Protein AF-A0A662TRP3-F1 (afdb_monomer_lite)

Foldseek 3Di:
DDDDDDDDDPPDPPDDPDDDDDDPPPDDDDDDDDPPCPVQPPADDLLVLLVLLVVQVVVPPVRSLVVLLQLLLVVQLVPVVVQAADQDLVVLQVSLQVVCVSSVQAGWDFDPQDPFFGKIWGAPGSNLVSNCVVPNADPDARVSSVQSNVQNSSCVRNVFHKGKDFPDTVSNVDRTTMMTIGGKDKAFAPAADAQDPVVLVVDDPLLNLLSVLCVVPQKAQLVSSCVRSVDDSVSSVVSLVVCRNVRQWIWIDTRPGIMIGGGDDDD

Sequence (267 aa):
MLVRYSTHVWRAFNRAYDARAPCSTCIRASSKSAVERVALPPHIDPYTLALITHRALRAGKAVARRILYEAGFEFAQRRIRSVEPVSELDQAAERVREWFSELGLGGLETQFLEAGGGRLSVKLSPIASRYSELFGRSEHPVCFFTAGILAGAFSHVTGIHFSCEEAFCLAQGSVECVFALTLFEEILPEKTRALTVVDVTLLPEELRYTAGAMLMLGEADPESIAVITGRSPDEEKKCLEQLFEEGYLKKVRIGERILYRLALGGD

Structure (mmCIF, N/CA/C/O backbone):
data_AF-A0A662TRP3-F1
#
_entry.id   AF-A0A662TRP3-F1
#
loop_
_atom_site.group_PDB
_atom_site.id
_atom_site.type_symbol
_atom_site.label_atom_id
_atom_site.label_alt_id
_atom_site.label_comp_id
_atom_site.label_asym_id
_atom_site.label_entity_id
_atom_site.label_seq_id
_atom_site.pdbx_PDB_ins_code
_atom_site.Cartn_x
_atom_site.Cartn_y
_atom_site.Cartn_z
_atom_site.occupancy
_atom_site.B_iso_or_equiv
_atom_site.auth_seq_id
_atom_site.auth_comp_id
_atom_site.auth_asym_id
_atom_site.auth_atom_id
_atom_site.pdbx_PDB_model_num
ATOM 1 N N . MET A 1 1 ? 64.830 8.828 -1.822 1.00 32.25 1 MET A N 1
ATOM 2 C CA . MET A 1 1 ? 65.172 9.512 -3.086 1.00 32.25 1 MET A CA 1
ATOM 3 C C . MET A 1 1 ? 63.871 9.661 -3.867 1.00 32.25 1 MET A C 1
ATOM 5 O O . MET A 1 1 ? 63.112 8.702 -3.895 1.00 32.25 1 MET A O 1
ATOM 9 N N . LEU A 1 2 ? 63.572 10.879 -4.331 1.00 25.33 2 LEU A N 1
ATOM 10 C CA . LEU A 1 2 ? 62.344 11.333 -5.022 1.00 25.33 2 LEU A CA 1
ATOM 11 C C . LEU A 1 2 ? 61.953 10.414 -6.211 1.00 25.33 2 LEU A C 1
ATOM 13 O O . LEU A 1 2 ? 62.825 9.729 -6.728 1.00 25.33 2 LEU A O 1
ATOM 17 N N . VAL A 1 3 ? 60.696 10.317 -6.677 1.00 23.39 3 VAL A N 1
ATOM 18 C CA . VAL A 1 3 ? 59.955 11.329 -7.475 1.00 23.39 3 VAL A CA 1
ATOM 19 C C . VAL A 1 3 ? 58.439 10.993 -7.561 1.00 23.39 3 VAL A C 1
ATOM 21 O O . VAL A 1 3 ? 58.058 9.826 -7.597 1.00 23.39 3 VAL A O 1
ATOM 24 N N . ARG A 1 4 ? 57.588 12.039 -7.608 1.00 27.05 4 ARG A N 1
ATOM 25 C CA . ARG A 1 4 ? 56.127 12.064 -7.894 1.00 27.05 4 ARG A CA 1
ATOM 26 C C . ARG A 1 4 ? 55.817 12.418 -9.377 1.00 27.05 4 ARG A C 1
ATOM 28 O O . ARG A 1 4 ? 56.655 13.057 -10.002 1.00 27.05 4 ARG A O 1
ATOM 35 N N . TYR A 1 5 ? 54.543 12.197 -9.779 1.00 26.56 5 TYR A N 1
ATOM 36 C CA . TYR A 1 5 ? 53.732 12.762 -10.909 1.00 26.56 5 TYR A CA 1
ATOM 37 C C . TYR A 1 5 ? 53.781 11.999 -12.265 1.00 26.56 5 TYR A C 1
ATOM 39 O O . TYR A 1 5 ? 54.833 11.482 -12.601 1.00 26.56 5 TYR A O 1
ATOM 47 N N . SER A 1 6 ? 52.730 11.851 -13.107 1.00 26.27 6 SER A N 1
ATOM 48 C CA . SER A 1 6 ? 51.350 12.397 -13.191 1.00 26.27 6 SER A CA 1
ATOM 49 C C . SER A 1 6 ? 50.410 11.606 -14.150 1.00 26.27 6 SER A C 1
ATOM 51 O O . SER A 1 6 ? 50.871 11.019 -15.119 1.00 26.27 6 SER A O 1
ATOM 53 N N . THR A 1 7 ? 49.102 11.680 -13.859 1.00 33.25 7 THR A N 1
ATOM 54 C CA . THR A 1 7 ? 47.857 11.764 -14.682 1.00 33.25 7 THR A CA 1
ATOM 55 C C . THR A 1 7 ? 47.745 11.359 -16.177 1.00 33.25 7 THR A C 1
ATOM 57 O O . THR A 1 7 ? 48.584 11.663 -17.011 1.00 33.25 7 THR A O 1
ATOM 60 N N . HIS A 1 8 ? 46.525 10.867 -16.488 1.00 26.52 8 HIS A N 1
ATOM 61 C CA . HIS A 1 8 ? 45.788 10.823 -17.774 1.00 26.52 8 HIS A CA 1
ATOM 62 C C . HIS A 1 8 ? 46.030 9.663 -18.755 1.00 26.52 8 HIS A C 1
ATOM 64 O O . HIS A 1 8 ? 46.944 9.747 -19.553 1.00 26.52 8 HIS A O 1
ATOM 70 N N . VAL A 1 9 ? 45.095 8.693 -18.806 1.00 28.94 9 VAL A N 1
ATOM 71 C CA . VAL A 1 9 ? 44.224 8.387 -19.977 1.00 28.94 9 VAL A CA 1
ATOM 72 C C . VAL A 1 9 ? 42.980 7.624 -19.468 1.00 28.94 9 VAL A C 1
ATOM 74 O O . VAL A 1 9 ? 42.914 6.402 -19.500 1.00 28.94 9 VAL A O 1
ATOM 77 N N . TRP A 1 10 ? 41.980 8.349 -18.958 1.00 27.67 10 TRP A N 1
ATOM 78 C CA . TRP A 1 10 ? 40.680 7.810 -18.516 1.00 27.67 10 TRP A CA 1
ATOM 79 C C . TRP A 1 10 ? 39.577 8.271 -19.484 1.00 27.67 10 TRP A C 1
ATOM 81 O O . TRP A 1 10 ? 38.672 9.003 -19.104 1.00 27.67 10 TRP A O 1
ATOM 91 N N . ARG A 1 11 ? 39.703 7.944 -20.779 1.00 32.84 11 ARG A N 1
ATOM 92 C CA . ARG A 1 11 ? 38.676 8.196 -21.814 1.00 32.84 11 ARG A CA 1
ATOM 93 C C . ARG A 1 11 ? 38.847 7.246 -23.005 1.00 32.84 11 ARG A C 1
ATOM 95 O O . ARG A 1 11 ? 39.400 7.662 -24.014 1.00 32.84 11 ARG A O 1
ATOM 102 N N . ALA A 1 12 ? 38.378 5.999 -22.904 1.00 28.78 12 ALA A N 1
ATOM 103 C CA . ALA A 1 12 ? 38.092 5.155 -24.083 1.00 28.78 12 ALA A CA 1
ATOM 104 C C . ALA A 1 12 ? 37.316 3.854 -23.770 1.00 28.78 12 ALA A C 1
ATOM 106 O O . ALA A 1 12 ? 37.454 2.883 -24.504 1.00 28.78 12 ALA A O 1
ATOM 107 N N . PHE A 1 13 ? 36.500 3.790 -22.711 1.00 29.86 13 PHE A N 1
ATOM 108 C CA . PHE A 1 13 ? 35.738 2.570 -22.391 1.00 29.86 13 PHE A CA 1
ATOM 109 C C . PHE A 1 13 ? 34.242 2.856 -22.240 1.00 29.86 13 PHE A C 1
ATOM 111 O O . PHE A 1 13 ? 33.619 2.504 -21.250 1.00 29.86 13 PHE A O 1
ATOM 118 N N . ASN A 1 14 ? 33.674 3.581 -23.209 1.00 33.38 14 ASN A N 1
ATOM 119 C CA . ASN A 1 14 ? 32.226 3.780 -23.282 1.00 33.38 14 ASN A CA 1
ATOM 120 C C . ASN A 1 14 ? 31.755 3.951 -24.733 1.00 33.38 14 ASN A C 1
ATOM 122 O O . ASN A 1 14 ? 31.256 5.000 -25.132 1.00 33.38 14 ASN A O 1
ATOM 126 N N . ARG A 1 15 ? 31.995 2.931 -25.561 1.00 29.25 15 ARG A N 1
ATOM 127 C CA . ARG A 1 15 ? 31.350 2.763 -26.868 1.00 29.25 15 ARG A CA 1
ATOM 128 C C . ARG A 1 15 ? 31.310 1.272 -27.209 1.00 29.25 15 ARG A C 1
ATOM 130 O O . ARG A 1 15 ? 32.343 0.618 -27.153 1.00 29.25 15 ARG A O 1
ATOM 137 N N . ALA A 1 16 ? 30.125 0.809 -27.602 1.00 29.28 16 ALA A N 1
ATOM 138 C CA . ALA A 1 16 ? 29.784 -0.535 -28.076 1.00 29.28 16 ALA A CA 1
ATOM 139 C C . ALA A 1 16 ? 29.582 -1.618 -26.997 1.00 29.28 16 ALA A C 1
ATOM 141 O O . ALA A 1 16 ? 30.428 -2.479 -26.785 1.00 29.28 16 ALA A O 1
ATOM 142 N N . TYR A 1 17 ? 28.383 -1.640 -26.412 1.00 30.22 17 TYR A N 1
ATOM 143 C CA . TYR A 1 17 ? 27.712 -2.908 -26.122 1.00 30.22 17 TYR A CA 1
ATOM 144 C C . TYR A 1 17 ? 26.373 -2.904 -26.859 1.00 30.22 17 TYR A C 1
ATOM 146 O O . TYR A 1 17 ? 25.352 -2.465 -26.344 1.00 30.22 17 TYR A O 1
ATOM 154 N N . ASP A 1 18 ? 26.445 -3.334 -28.117 1.00 30.88 18 ASP A N 1
ATOM 155 C CA . ASP A 1 18 ? 25.306 -3.689 -28.952 1.00 30.88 18 ASP A CA 1
ATOM 156 C C . ASP A 1 18 ? 25.475 -5.157 -29.382 1.00 30.88 18 ASP A C 1
ATOM 158 O O . ASP A 1 18 ? 26.583 -5.612 -29.678 1.00 30.88 18 ASP A O 1
ATOM 162 N N . ALA A 1 19 ? 24.359 -5.875 -29.317 1.00 37.47 19 ALA A N 1
ATOM 163 C CA . ALA A 1 19 ? 24.055 -7.244 -29.724 1.00 37.47 19 ALA A CA 1
ATOM 164 C C . ALA A 1 19 ? 25.200 -8.195 -30.155 1.00 37.47 19 ALA A C 1
ATOM 166 O O . ALA A 1 19 ? 25.738 -8.107 -31.263 1.00 37.47 19 ALA A O 1
ATOM 167 N N . ARG A 1 20 ? 25.416 -9.263 -29.366 1.00 32.03 20 ARG A N 1
ATOM 168 C CA . ARG A 1 20 ? 25.699 -10.619 -29.884 1.00 32.03 20 ARG A CA 1
ATOM 169 C C . ARG A 1 20 ? 25.489 -11.694 -28.805 1.00 32.03 20 ARG A C 1
ATOM 171 O O . ARG A 1 20 ? 26.056 -11.615 -27.721 1.00 32.03 20 ARG A O 1
ATOM 178 N N . ALA A 1 21 ? 24.661 -12.692 -29.119 1.00 33.09 21 ALA A N 1
ATOM 179 C CA . ALA A 1 21 ? 24.406 -13.875 -28.294 1.00 33.09 21 ALA A CA 1
ATOM 180 C C . ALA A 1 21 ? 25.707 -14.649 -27.976 1.00 33.09 21 ALA A C 1
ATOM 182 O O . ALA A 1 21 ? 26.614 -14.670 -28.816 1.00 33.09 21 ALA A O 1
ATOM 183 N N . PRO A 1 22 ? 25.829 -15.310 -26.808 1.00 35.69 22 PRO A N 1
ATOM 184 C CA . PRO A 1 22 ? 27.059 -16.004 -26.458 1.00 35.69 22 PRO A CA 1
ATOM 185 C C . PRO A 1 22 ? 27.226 -17.303 -27.259 1.00 35.69 22 PRO A C 1
ATOM 187 O O . PRO A 1 22 ? 26.362 -18.177 -27.291 1.00 35.69 22 PRO A O 1
ATOM 190 N N . CYS A 1 23 ? 28.392 -17.404 -27.894 1.00 27.72 23 CYS A N 1
ATOM 191 C CA . CYS A 1 23 ? 28.918 -18.568 -28.598 1.00 27.72 23 CYS A CA 1
ATOM 192 C C . CYS A 1 23 ? 29.136 -19.756 -27.638 1.00 27.72 23 CYS A C 1
ATOM 194 O O . CYS A 1 23 ? 29.738 -19.607 -26.574 1.00 27.72 23 CYS A O 1
ATOM 196 N N . SER A 1 24 ? 28.715 -20.954 -28.052 1.00 33.94 24 SER A N 1
ATOM 197 C CA . SER A 1 24 ? 28.733 -22.220 -27.296 1.00 33.94 24 SER A CA 1
ATOM 198 C C . SER A 1 24 ? 30.125 -22.828 -27.044 1.00 33.94 24 SER A C 1
ATOM 200 O O . SER A 1 24 ? 30.232 -24.016 -26.750 1.00 33.94 24 SER A O 1
ATOM 202 N N . THR A 1 25 ? 31.201 -22.046 -27.149 1.00 33.47 25 THR A N 1
ATOM 203 C CA . THR A 1 25 ? 32.583 -22.571 -27.157 1.00 33.47 25 THR A CA 1
ATOM 204 C C . THR A 1 25 ? 33.485 -21.980 -26.067 1.00 33.47 25 THR A C 1
ATOM 206 O O . THR A 1 25 ? 34.637 -22.384 -25.947 1.00 33.47 25 THR A O 1
ATOM 209 N N . CYS A 1 26 ? 32.976 -21.083 -25.215 1.00 29.84 26 CYS A N 1
ATOM 210 C CA . CYS A 1 26 ? 33.762 -20.453 -24.141 1.00 29.84 26 CYS A CA 1
ATOM 211 C C . CYS A 1 26 ? 33.556 -21.085 -22.752 1.00 29.84 26 CYS A C 1
ATOM 213 O O . CYS A 1 26 ? 33.763 -20.426 -21.737 1.00 29.84 26 CYS A O 1
ATOM 215 N N . ILE A 1 27 ? 33.175 -22.365 -22.683 1.00 38.75 27 ILE A N 1
ATOM 216 C CA . ILE A 1 27 ? 33.203 -23.137 -21.434 1.00 38.75 27 ILE A CA 1
ATOM 217 C C . ILE A 1 27 ? 34.399 -24.085 -21.489 1.00 38.75 27 ILE A C 1
ATOM 219 O O . ILE A 1 27 ? 34.282 -25.213 -21.958 1.00 38.75 27 ILE A O 1
ATOM 223 N N . ARG A 1 28 ? 35.552 -23.640 -20.981 1.00 28.53 28 ARG A N 1
ATOM 224 C CA . ARG A 1 28 ? 36.565 -24.526 -20.388 1.00 28.53 28 ARG A CA 1
ATOM 225 C C . ARG A 1 28 ? 37.284 -23.800 -19.258 1.00 28.53 28 ARG A C 1
ATOM 227 O O . ARG A 1 28 ? 37.843 -22.725 -19.433 1.00 28.53 28 ARG A O 1
ATOM 234 N N . ALA A 1 29 ? 37.189 -24.416 -18.088 1.00 34.84 29 ALA A N 1
ATOM 235 C CA . ALA A 1 29 ? 37.667 -23.932 -16.810 1.00 34.84 29 ALA A CA 1
ATOM 236 C C . ALA A 1 29 ? 39.198 -23.815 -16.750 1.00 34.84 29 ALA A C 1
ATOM 238 O O . ALA A 1 29 ? 39.912 -24.689 -17.237 1.00 34.84 29 ALA A O 1
ATOM 239 N N . SER A 1 30 ? 39.678 -22.793 -16.040 1.00 29.23 30 SER A N 1
ATOM 240 C CA . SER A 1 30 ? 40.987 -22.806 -15.391 1.00 29.23 30 SER A CA 1
ATOM 241 C C . SER A 1 30 ? 40.855 -22.244 -13.981 1.00 29.23 30 SER A C 1
ATOM 243 O O . SER A 1 30 ? 40.382 -21.135 -13.754 1.00 29.23 30 SER A O 1
ATOM 245 N N . SER A 1 31 ? 41.259 -23.091 -13.048 1.00 33.84 31 SER A N 1
ATOM 246 C CA . SER A 1 31 ? 41.323 -22.961 -11.601 1.00 33.84 31 SER A CA 1
ATOM 247 C C . SER A 1 31 ? 42.201 -21.811 -11.092 1.00 33.84 31 SER A C 1
ATOM 249 O O . SER A 1 31 ? 43.265 -21.557 -11.648 1.00 33.84 31 SER A O 1
ATOM 251 N N . LYS A 1 32 ? 41.822 -21.282 -9.917 1.00 34.12 32 LYS A N 1
ATOM 252 C CA . LYS A 1 32 ? 42.638 -20.477 -8.984 1.00 34.12 32 LYS A CA 1
ATOM 253 C C . LYS A 1 32 ? 43.012 -19.062 -9.447 1.00 34.12 32 LYS A C 1
ATOM 255 O O . LYS A 1 32 ? 44.176 -18.735 -9.639 1.00 34.12 32 LYS A O 1
ATOM 260 N N . SER A 1 33 ? 42.029 -18.178 -9.430 1.00 30.14 33 SER A N 1
ATOM 261 C CA . SER A 1 33 ? 42.214 -16.782 -9.030 1.00 30.14 33 SER A CA 1
ATOM 262 C C . SER A 1 33 ? 40.926 -16.332 -8.350 1.00 30.14 33 SER A C 1
ATOM 264 O O . SER A 1 33 ? 39.855 -16.875 -8.626 1.00 30.14 33 SER A O 1
ATOM 266 N N . ALA A 1 34 ? 41.048 -15.445 -7.365 1.00 33.91 34 ALA A N 1
ATOM 267 C CA . ALA A 1 34 ? 39.923 -14.913 -6.618 1.00 33.91 34 ALA A CA 1
ATOM 268 C C . ALA A 1 34 ? 38.830 -14.476 -7.597 1.00 33.91 34 ALA A C 1
ATOM 270 O O . ALA A 1 34 ? 39.040 -13.573 -8.404 1.00 33.91 34 ALA A O 1
ATOM 271 N N . VAL A 1 35 ? 37.683 -15.158 -7.543 1.00 34.94 35 VAL A N 1
ATOM 272 C CA . VAL A 1 35 ? 36.459 -14.666 -8.158 1.00 34.94 35 VAL A CA 1
ATOM 273 C C . VAL A 1 35 ? 36.173 -13.375 -7.417 1.00 34.94 35 VAL A C 1
ATOM 275 O O . VAL A 1 35 ? 35.642 -13.388 -6.304 1.00 34.94 35 VAL A O 1
ATOM 278 N N . GLU A 1 36 ? 36.589 -12.263 -8.011 1.00 31.92 36 GLU A N 1
ATOM 279 C CA . GLU A 1 36 ? 35.935 -10.988 -7.815 1.00 31.92 36 GLU A CA 1
ATOM 280 C C . GLU A 1 36 ? 34.473 -11.275 -8.148 1.00 31.92 36 GLU A C 1
ATOM 282 O O . GLU A 1 36 ? 34.061 -11.348 -9.306 1.00 31.92 36 GLU A O 1
ATOM 287 N N . ARG A 1 37 ? 33.700 -11.623 -7.114 1.00 34.25 37 ARG A N 1
ATOM 288 C CA . ARG A 1 37 ? 32.255 -11.693 -7.202 1.00 34.25 37 ARG A CA 1
ATOM 289 C C . ARG A 1 37 ? 31.847 -10.251 -7.420 1.00 34.25 37 ARG A C 1
ATOM 291 O O . ARG A 1 37 ? 31.543 -9.545 -6.465 1.00 34.25 37 ARG A O 1
ATOM 298 N N . VAL A 1 38 ? 31.861 -9.819 -8.678 1.00 35.69 38 VAL A N 1
ATOM 299 C CA . VAL A 1 38 ? 30.948 -8.785 -9.133 1.00 35.69 38 VAL A CA 1
ATOM 300 C C . VAL A 1 38 ? 29.588 -9.382 -8.819 1.00 35.69 38 VAL A C 1
ATOM 302 O O . VAL A 1 38 ? 29.094 -10.257 -9.530 1.00 35.69 38 VAL A O 1
ATOM 305 N N . ALA A 1 39 ? 29.069 -9.053 -7.639 1.00 39.44 39 ALA A N 1
ATOM 306 C CA . ALA A 1 39 ? 27.729 -9.413 -7.254 1.00 39.44 39 ALA A CA 1
ATOM 307 C C . ALA A 1 39 ? 26.843 -8.704 -8.271 1.00 39.44 39 ALA A C 1
ATOM 309 O O . ALA A 1 39 ? 26.602 -7.505 -8.146 1.00 39.44 39 ALA A O 1
ATOM 310 N N . LEU A 1 40 ? 26.445 -9.423 -9.326 1.00 40.56 40 LEU A N 1
ATOM 311 C CA . LEU A 1 40 ? 25.401 -8.951 -10.217 1.00 40.56 40 LEU A CA 1
ATOM 312 C C . LEU A 1 40 ? 24.248 -8.538 -9.302 1.00 40.56 40 LEU A C 1
ATOM 314 O O . LEU A 1 40 ? 23.875 -9.330 -8.423 1.00 40.56 40 LEU A O 1
ATOM 318 N N . PRO A 1 41 ? 23.752 -7.295 -9.410 1.00 51.75 41 PRO A N 1
ATOM 319 C CA . PRO A 1 41 ? 22.659 -6.870 -8.563 1.00 51.75 41 PRO A CA 1
ATOM 320 C C . PRO A 1 41 ? 21.518 -7.884 -8.740 1.00 51.75 41 PRO A C 1
ATOM 322 O O . PRO A 1 41 ? 21.267 -8.306 -9.871 1.00 51.75 41 PRO A O 1
ATOM 325 N N . PRO A 1 42 ? 20.879 -8.354 -7.652 1.00 57.72 42 PRO A N 1
ATOM 326 C CA . PRO A 1 42 ? 19.748 -9.262 -7.742 1.00 57.72 42 PRO A CA 1
ATOM 327 C C . PRO A 1 42 ? 18.703 -8.655 -8.676 1.00 57.72 42 PRO A C 1
ATOM 329 O O . PRO A 1 42 ? 18.072 -7.653 -8.346 1.00 57.72 42 PRO A O 1
ATOM 332 N N . HIS A 1 43 ? 18.572 -9.254 -9.855 1.00 71.81 43 HIS A N 1
ATOM 333 C CA . HIS A 1 43 ? 17.569 -8.879 -10.831 1.00 71.81 43 HIS A CA 1
ATOM 334 C C . HIS A 1 43 ? 16.221 -9.398 -10.339 1.00 71.81 43 HIS A C 1
ATOM 336 O O . HIS A 1 43 ? 16.092 -10.572 -9.979 1.00 71.81 43 HIS A O 1
ATOM 342 N N . ILE A 1 44 ? 15.215 -8.532 -10.313 1.00 80.50 44 ILE A N 1
ATOM 343 C CA . ILE A 1 44 ? 13.852 -8.947 -10.004 1.00 80.50 44 ILE A CA 1
ATOM 344 C C . ILE A 1 44 ? 13.329 -9.703 -11.221 1.00 80.50 44 ILE A C 1
ATOM 346 O O . ILE A 1 44 ? 13.120 -9.106 -12.269 1.00 80.50 44 ILE A O 1
ATOM 350 N N . ASP A 1 45 ? 13.152 -11.021 -11.110 1.00 88.69 45 ASP A N 1
ATOM 351 C CA . ASP A 1 45 ? 12.581 -11.825 -12.193 1.00 88.69 45 ASP A CA 1
ATOM 352 C C . ASP A 1 45 ? 11.059 -11.593 -12.301 1.00 88.69 45 ASP A C 1
ATOM 354 O O . ASP A 1 45 ? 10.301 -12.063 -11.440 1.00 88.69 45 ASP A O 1
ATOM 358 N N . PRO A 1 46 ? 10.570 -10.903 -13.351 1.00 90.50 46 PRO A N 1
ATOM 359 C CA . PRO A 1 46 ? 9.156 -10.565 -13.458 1.00 90.50 46 PRO A CA 1
ATOM 360 C C . PRO A 1 46 ? 8.280 -11.795 -13.723 1.00 90.50 46 PRO A C 1
ATOM 362 O O . PRO A 1 46 ? 7.094 -11.775 -13.397 1.00 90.50 46 PRO A O 1
ATOM 365 N N . TYR A 1 47 ? 8.848 -12.874 -14.276 1.00 93.00 47 TYR A N 1
ATOM 366 C CA . TYR A 1 47 ? 8.134 -14.131 -14.498 1.00 93.00 47 TYR A CA 1
ATOM 367 C C . TYR A 1 47 ? 7.764 -14.798 -13.168 1.00 93.00 47 TYR A C 1
ATOM 369 O O . TYR A 1 47 ? 6.595 -15.107 -12.920 1.00 93.00 47 TYR A O 1
ATOM 377 N N . THR A 1 48 ? 8.744 -14.961 -12.273 1.00 94.00 48 THR A N 1
ATOM 378 C CA . THR A 1 48 ? 8.512 -15.512 -10.933 1.00 94.00 48 THR A CA 1
ATOM 379 C C . THR A 1 48 ? 7.534 -14.651 -10.136 1.00 94.00 48 THR A C 1
ATOM 381 O O . THR A 1 48 ? 6.610 -15.189 -9.522 1.00 94.00 48 THR A O 1
ATOM 384 N N . LEU A 1 49 ? 7.667 -13.320 -10.180 1.00 94.19 49 LEU A N 1
ATOM 385 C CA . LEU A 1 49 ? 6.715 -12.440 -9.499 1.00 94.19 49 LEU A CA 1
ATOM 386 C C . LEU A 1 49 ? 5.300 -12.558 -10.069 1.00 94.19 49 LEU A C 1
ATOM 388 O O . LEU A 1 49 ? 4.360 -12.635 -9.287 1.00 94.19 49 LEU A O 1
ATOM 392 N N . ALA A 1 50 ? 5.123 -12.650 -11.388 1.00 95.62 50 ALA A N 1
ATOM 393 C CA . ALA A 1 50 ? 3.802 -12.861 -11.979 1.00 95.62 50 ALA A CA 1
ATOM 394 C C . ALA A 1 50 ? 3.148 -14.167 -11.485 1.00 95.62 50 ALA A C 1
ATOM 396 O O . ALA A 1 50 ? 1.964 -14.167 -11.135 1.00 95.62 50 ALA A O 1
ATOM 397 N N . LEU A 1 51 ? 3.916 -15.261 -11.384 1.00 96.56 51 LEU A N 1
ATOM 398 C CA . LEU A 1 51 ? 3.442 -16.536 -10.831 1.00 96.56 51 LEU A CA 1
ATOM 399 C C . LEU A 1 51 ? 3.020 -16.413 -9.364 1.00 96.56 51 LEU A C 1
ATOM 401 O O . LEU A 1 51 ? 1.932 -16.866 -9.001 1.00 96.56 51 LEU A O 1
ATOM 405 N N . ILE A 1 52 ? 3.865 -15.804 -8.526 1.00 96.62 52 ILE A N 1
ATOM 406 C CA . ILE A 1 52 ? 3.570 -15.601 -7.101 1.00 96.62 52 ILE A CA 1
ATOM 407 C C . ILE A 1 52 ? 2.329 -14.720 -6.954 1.00 96.62 52 ILE A C 1
ATOM 409 O O . ILE A 1 52 ? 1.417 -15.082 -6.213 1.00 96.62 52 ILE A O 1
ATOM 413 N N . THR A 1 53 ? 2.243 -13.623 -7.707 1.00 96.56 53 THR A N 1
ATOM 414 C CA . THR A 1 53 ? 1.085 -12.728 -7.704 1.00 96.56 53 THR A CA 1
ATOM 415 C C . THR A 1 53 ? -0.194 -13.452 -8.090 1.00 96.56 53 THR A C 1
ATOM 417 O O . THR A 1 53 ? -1.195 -13.328 -7.390 1.00 96.56 53 THR A O 1
ATOM 420 N N . HIS A 1 54 ? -0.177 -14.262 -9.149 1.00 96.25 54 HIS A N 1
ATOM 421 C CA . HIS A 1 54 ? -1.349 -15.039 -9.545 1.00 96.25 54 HIS A CA 1
ATOM 422 C C . HIS A 1 54 ? -1.779 -16.027 -8.452 1.00 96.25 54 HIS A C 1
ATOM 424 O O . HIS A 1 54 ? -2.964 -16.129 -8.131 1.00 96.25 54 HIS A O 1
ATOM 430 N N . ARG A 1 55 ? -0.826 -16.727 -7.825 1.00 96.00 55 ARG A N 1
ATOM 431 C CA . ARG A 1 55 ? -1.120 -17.650 -6.717 1.00 96.00 55 ARG A CA 1
ATOM 432 C C . ARG A 1 55 ? -1.679 -16.926 -5.498 1.00 96.00 55 ARG A C 1
ATOM 434 O O . ARG A 1 55 ? -2.655 -17.401 -4.925 1.00 96.00 55 ARG A O 1
ATOM 441 N N . ALA A 1 56 ? -1.108 -15.782 -5.139 1.00 95.12 56 ALA A N 1
ATOM 442 C CA . ALA A 1 56 ? -1.567 -14.983 -4.014 1.00 95.12 56 ALA A CA 1
ATOM 443 C C . ALA A 1 56 ? -2.972 -14.413 -4.265 1.00 95.12 56 ALA A C 1
ATOM 445 O O . ALA A 1 56 ? -3.823 -14.478 -3.385 1.00 95.12 56 ALA A O 1
ATOM 446 N N . LEU A 1 57 ? -3.259 -13.935 -5.482 1.00 94.06 57 LEU A N 1
ATOM 447 C CA . LEU A 1 57 ? -4.586 -13.435 -5.859 1.00 94.06 57 LEU A CA 1
ATOM 448 C C . LEU A 1 57 ? -5.675 -14.503 -5.719 1.00 94.06 57 LEU A C 1
ATOM 450 O O . LEU A 1 57 ? -6.777 -14.187 -5.279 1.00 94.06 57 LEU A O 1
ATOM 454 N N . ARG A 1 58 ? -5.361 -15.774 -6.002 1.00 93.25 58 ARG A N 1
ATOM 455 C CA . ARG A 1 58 ? -6.289 -16.896 -5.776 1.00 93.25 58 ARG A CA 1
ATOM 456 C C . ARG A 1 58 ? -6.600 -17.155 -4.300 1.00 93.25 58 ARG A C 1
ATOM 458 O O . ARG A 1 58 ? -7.629 -17.757 -4.016 1.00 93.25 58 ARG A O 1
ATOM 465 N N . ALA A 1 59 ? -5.737 -16.723 -3.382 1.00 91.25 59 ALA A N 1
ATOM 466 C CA . ALA A 1 59 ? -6.010 -16.741 -1.944 1.00 91.25 59 ALA A CA 1
ATOM 467 C C . ALA A 1 59 ? -6.815 -15.510 -1.478 1.00 91.25 59 ALA A C 1
ATOM 469 O O . ALA A 1 59 ? -7.287 -15.480 -0.345 1.00 91.25 59 ALA A O 1
ATOM 470 N N . GLY A 1 60 ? -6.984 -14.507 -2.344 1.00 89.25 60 GLY A N 1
ATOM 471 C CA . GLY A 1 60 ? -7.738 -13.285 -2.086 1.00 89.25 60 GLY A CA 1
ATOM 472 C C . GLY A 1 60 ? -6.908 -12.027 -2.336 1.00 89.25 60 GLY A C 1
ATOM 473 O O . GLY A 1 60 ? -5.735 -11.938 -1.968 1.00 89.25 60 GLY A O 1
ATOM 474 N N . LYS A 1 61 ? -7.538 -11.003 -2.925 1.00 90.50 61 LYS A N 1
ATOM 475 C CA . LYS A 1 61 ? -6.894 -9.722 -3.264 1.00 90.50 61 LYS A CA 1
ATOM 476 C C . LYS A 1 61 ? -6.225 -9.051 -2.062 1.00 90.50 61 LYS A C 1
ATOM 478 O O . LYS A 1 61 ? -5.100 -8.578 -2.187 1.00 90.50 61 LYS A O 1
ATOM 483 N N . ALA A 1 62 ? -6.898 -9.008 -0.911 1.00 84.19 62 ALA A N 1
ATOM 484 C CA . ALA A 1 62 ? -6.366 -8.370 0.295 1.00 84.19 62 ALA A CA 1
ATOM 485 C C . ALA A 1 62 ? -5.082 -9.060 0.790 1.00 84.19 62 ALA A C 1
ATOM 487 O O . ALA A 1 62 ? -4.103 -8.387 1.109 1.00 84.19 62 ALA A O 1
ATOM 488 N N . VAL A 1 63 ? -5.063 -10.397 0.765 1.00 86.50 63 VAL A N 1
ATOM 489 C CA . VAL A 1 63 ? -3.897 -11.215 1.131 1.00 86.50 63 VAL A CA 1
ATOM 490 C C . VAL A 1 63 ? -2.749 -10.981 0.150 1.00 86.50 63 VAL A C 1
ATOM 492 O O . VAL A 1 63 ? -1.626 -10.711 0.573 1.00 86.50 63 VAL A O 1
ATOM 495 N N . ALA A 1 64 ? -3.036 -11.018 -1.156 1.00 92.88 64 ALA A N 1
ATOM 496 C CA . ALA A 1 64 ? -2.047 -10.764 -2.199 1.00 92.88 64 ALA A CA 1
ATOM 497 C C . ALA A 1 64 ? -1.415 -9.377 -2.072 1.00 92.88 64 ALA A C 1
ATOM 499 O O . ALA A 1 64 ? -0.189 -9.264 -2.069 1.00 92.88 64 ALA A O 1
ATOM 500 N N . ARG A 1 65 ? -2.252 -8.339 -1.915 1.00 94.38 65 ARG A N 1
ATOM 501 C CA . ARG A 1 65 ? -1.808 -6.959 -1.702 1.00 94.38 65 ARG A CA 1
ATOM 502 C C . ARG A 1 65 ? -0.874 -6.892 -0.508 1.00 94.38 65 ARG A C 1
ATOM 504 O O . ARG A 1 65 ? 0.235 -6.412 -0.676 1.00 94.38 65 ARG A O 1
ATOM 511 N N . ARG A 1 66 ? -1.293 -7.395 0.656 1.00 89.50 66 ARG A N 1
ATOM 512 C CA . ARG A 1 66 ? -0.507 -7.312 1.891 1.00 89.50 66 ARG A CA 1
ATOM 513 C C . ARG A 1 66 ? 0.876 -7.941 1.736 1.00 89.50 66 ARG A C 1
ATOM 515 O O . ARG A 1 66 ? 1.871 -7.243 1.879 1.00 89.50 66 ARG A O 1
ATOM 522 N N . ILE A 1 67 ? 0.930 -9.223 1.371 1.00 92.56 67 ILE A N 1
ATOM 523 C CA . ILE A 1 67 ? 2.188 -9.982 1.318 1.00 92.56 67 ILE A CA 1
ATOM 524 C C . ILE A 1 67 ? 3.165 -9.361 0.314 1.00 92.56 67 ILE A C 1
ATOM 526 O O . ILE A 1 67 ? 4.342 -9.175 0.614 1.00 92.56 67 ILE A O 1
ATOM 530 N N . LEU A 1 68 ? 2.689 -9.042 -0.892 1.00 96.81 68 LEU A N 1
ATOM 531 C CA . LEU A 1 68 ? 3.556 -8.539 -1.957 1.00 96.81 68 LEU A CA 1
ATOM 532 C C . LEU A 1 68 ? 3.965 -7.085 -1.726 1.00 96.81 68 LEU A C 1
ATOM 534 O O . LEU A 1 68 ? 5.107 -6.736 -2.012 1.00 96.81 68 LEU A O 1
ATOM 538 N N . TYR A 1 69 ? 3.065 -6.254 -1.199 1.00 97.25 69 TYR A N 1
ATOM 539 C CA . TYR A 1 69 ? 3.381 -4.874 -0.845 1.00 97.25 69 TYR A CA 1
ATOM 540 C C . TYR A 1 69 ? 4.434 -4.813 0.264 1.00 97.25 69 TYR A C 1
ATOM 542 O O . TYR A 1 69 ? 5.450 -4.144 0.092 1.00 97.25 69 TYR A O 1
ATOM 550 N N . GLU A 1 70 ? 4.238 -5.552 1.362 1.00 95.81 70 GLU A N 1
ATOM 551 C CA . GLU A 1 70 ? 5.197 -5.618 2.474 1.00 95.81 70 GLU A CA 1
ATOM 552 C C . GLU A 1 70 ? 6.563 -6.122 1.982 1.00 95.81 70 GLU A C 1
ATOM 554 O O . GLU A 1 70 ? 7.589 -5.490 2.241 1.00 95.81 70 GLU A O 1
ATOM 559 N N . ALA A 1 71 ? 6.582 -7.186 1.169 1.00 96.06 71 ALA A N 1
ATOM 560 C CA . ALA A 1 71 ? 7.814 -7.701 0.577 1.00 96.06 71 ALA A CA 1
ATOM 561 C C . ALA A 1 71 ? 8.532 -6.660 -0.302 1.00 96.06 71 ALA A C 1
ATOM 563 O O . ALA A 1 71 ? 9.758 -6.550 -0.244 1.00 96.06 71 ALA A O 1
ATOM 564 N N . GLY A 1 72 ? 7.792 -5.889 -1.107 1.00 96.50 72 GLY A N 1
ATOM 565 C CA . GLY A 1 72 ? 8.352 -4.828 -1.948 1.00 96.50 72 GLY A CA 1
ATOM 566 C C . GLY A 1 72 ? 8.911 -3.664 -1.132 1.00 96.50 72 GLY A C 1
ATOM 567 O O . GLY A 1 72 ? 10.017 -3.190 -1.398 1.00 96.50 72 GLY A O 1
ATOM 568 N N . PHE A 1 73 ? 8.181 -3.244 -0.099 1.00 96.75 73 PHE A N 1
ATOM 569 C CA . PHE A 1 73 ? 8.601 -2.177 0.807 1.00 96.75 73 PHE A CA 1
ATOM 570 C C . PHE A 1 73 ? 9.889 -2.548 1.544 1.00 96.75 73 PHE A C 1
ATOM 572 O O . PHE A 1 73 ? 10.866 -1.796 1.519 1.00 96.75 73 PHE A O 1
ATOM 579 N N . GLU A 1 74 ? 9.937 -3.741 2.141 1.00 94.56 74 GLU A N 1
ATOM 580 C CA . GLU A 1 74 ? 11.135 -4.240 2.815 1.00 94.56 74 GLU A CA 1
ATOM 581 C C . GLU A 1 74 ? 12.315 -4.410 1.859 1.00 94.56 74 GLU A C 1
ATOM 583 O O . GLU A 1 74 ? 13.454 -4.083 2.211 1.00 94.56 74 GLU A O 1
ATOM 588 N N . PHE A 1 75 ? 12.059 -4.915 0.648 1.00 93.94 75 PHE A N 1
ATOM 589 C CA . PHE A 1 75 ? 13.081 -5.036 -0.382 1.00 93.94 75 PHE A CA 1
ATOM 590 C C . PHE A 1 75 ? 13.722 -3.674 -0.665 1.00 93.94 75 PHE A C 1
ATOM 592 O O . PHE A 1 75 ? 14.951 -3.564 -0.622 1.00 93.94 75 PHE A O 1
ATOM 599 N N . ALA A 1 76 ? 12.912 -2.632 -0.881 1.00 94.56 76 ALA A N 1
ATOM 600 C CA . ALA A 1 76 ? 13.412 -1.284 -1.112 1.00 94.56 76 ALA A CA 1
ATOM 601 C C . ALA A 1 76 ? 14.224 -0.772 0.082 1.00 94.56 76 ALA A C 1
ATOM 603 O O . ALA A 1 76 ? 15.393 -0.440 -0.091 1.00 94.56 76 ALA A O 1
ATOM 604 N N . GLN A 1 77 ? 13.687 -0.831 1.304 1.00 92.31 77 GLN A N 1
ATOM 605 C CA . GLN A 1 77 ? 14.370 -0.373 2.527 1.00 92.31 77 GLN A CA 1
ATOM 606 C C . GLN A 1 77 ? 15.734 -1.047 2.774 1.00 92.31 77 GLN A C 1
ATOM 608 O O . GLN A 1 77 ? 16.654 -0.463 3.356 1.00 92.31 77 GLN A O 1
ATOM 613 N N . ARG A 1 78 ? 15.901 -2.302 2.341 1.00 90.31 78 ARG A N 1
ATOM 614 C CA . ARG A 1 78 ? 17.175 -3.028 2.462 1.00 90.31 78 ARG A CA 1
ATOM 615 C C . ARG A 1 78 ? 18.162 -2.692 1.347 1.00 90.31 78 ARG A C 1
ATOM 617 O O . ARG A 1 78 ? 19.368 -2.767 1.579 1.00 90.31 78 ARG A O 1
ATOM 624 N N . ARG A 1 79 ? 17.675 -2.364 0.149 1.00 89.06 79 ARG A N 1
ATOM 625 C CA . ARG A 1 79 ? 18.490 -2.248 -1.072 1.00 89.06 79 ARG A CA 1
ATOM 626 C C . ARG A 1 79 ? 18.808 -0.815 -1.469 1.00 89.06 79 ARG A C 1
ATOM 628 O O . ARG A 1 79 ? 19.876 -0.592 -2.021 1.00 89.06 79 ARG A O 1
ATOM 635 N N . ILE A 1 80 ? 17.931 0.135 -1.168 1.00 89.06 80 ILE A N 1
ATOM 636 C CA . ILE A 1 80 ? 18.097 1.541 -1.548 1.00 89.06 80 ILE A CA 1
ATOM 637 C C . ILE A 1 80 ? 19.054 2.307 -0.616 1.00 89.06 80 ILE A C 1
ATOM 639 O O . ILE A 1 80 ? 19.325 3.474 -0.836 1.00 89.06 80 ILE A O 1
ATOM 643 N N . ARG A 1 81 ? 19.647 1.636 0.381 1.00 83.12 81 ARG A N 1
ATOM 644 C CA . ARG A 1 81 ? 20.550 2.228 1.390 1.00 83.12 81 ARG A CA 1
ATOM 645 C C . ARG A 1 81 ? 21.777 2.952 0.831 1.00 83.12 81 ARG A C 1
ATOM 647 O O . ARG A 1 81 ? 22.408 3.708 1.559 1.00 83.12 81 ARG A O 1
ATOM 654 N N . SER A 1 82 ? 22.177 2.653 -0.404 1.00 81.81 82 SER A N 1
ATOM 655 C CA . SER A 1 82 ? 23.287 3.335 -1.079 1.00 81.81 82 SER A CA 1
ATOM 656 C C . SER A 1 82 ? 22.877 4.655 -1.730 1.00 81.81 82 SER A C 1
ATOM 658 O O . SER A 1 82 ? 23.745 5.392 -2.183 1.00 81.81 82 SER A O 1
ATOM 660 N N . VAL A 1 83 ? 21.578 4.931 -1.822 1.00 86.81 83 VAL A N 1
ATOM 661 C CA . VAL A 1 83 ? 21.048 6.183 -2.345 1.00 86.81 83 VAL A CA 1
ATOM 662 C C . VAL A 1 83 ? 21.027 7.187 -1.204 1.00 86.81 83 VAL A C 1
ATOM 664 O O . VAL A 1 83 ? 20.459 6.926 -0.145 1.00 86.81 83 VAL A O 1
ATOM 667 N N . GLU A 1 84 ? 21.665 8.333 -1.408 1.00 89.00 84 GLU A N 1
ATOM 668 C CA . GLU A 1 84 ? 21.675 9.388 -0.401 1.00 89.00 84 GLU A CA 1
ATOM 669 C C . GLU A 1 84 ? 20.239 9.884 -0.116 1.00 89.00 84 GLU A C 1
ATOM 671 O O . GLU A 1 84 ? 19.409 9.940 -1.034 1.00 89.00 84 GLU A O 1
ATOM 676 N N . PRO A 1 85 ? 19.924 10.288 1.124 1.00 92.69 85 PRO A N 1
ATOM 677 C CA . PRO A 1 85 ? 18.670 10.973 1.424 1.00 92.69 85 PRO A CA 1
ATOM 678 C C . PRO A 1 85 ? 18.627 12.412 0.876 1.00 92.69 85 PRO A C 1
ATOM 680 O O . PRO A 1 85 ? 19.667 13.057 0.730 1.00 92.69 85 PRO A O 1
ATOM 683 N N . VAL A 1 86 ? 17.427 12.917 0.587 1.00 93.44 86 VAL A N 1
ATOM 684 C CA . VAL A 1 86 ? 17.096 14.304 0.192 1.00 93.44 86 VAL A CA 1
ATOM 685 C C . VAL A 1 86 ? 15.705 14.657 0.700 1.00 93.44 86 VAL A C 1
ATOM 687 O O . VAL A 1 86 ? 14.814 13.827 0.626 1.00 93.44 86 VAL A O 1
ATOM 690 N N . SER A 1 87 ? 15.483 15.888 1.163 1.00 86.00 87 SER A N 1
ATOM 691 C CA . SER A 1 87 ? 14.165 16.317 1.664 1.00 86.00 87 SER A CA 1
ATOM 692 C C . SER A 1 87 ? 13.140 16.569 0.556 1.00 86.00 87 SER A C 1
ATOM 694 O O . SER A 1 87 ? 11.952 16.327 0.749 1.00 86.00 87 SER A O 1
ATOM 696 N N . GLU A 1 88 ? 13.592 17.060 -0.600 1.00 90.31 88 GLU A N 1
ATOM 697 C CA . GLU A 1 88 ? 12.706 17.495 -1.680 1.00 90.31 88 GLU A CA 1
ATOM 698 C C . GLU A 1 88 ? 12.246 16.321 -2.547 1.00 90.31 88 GLU A C 1
ATOM 700 O O . GLU A 1 88 ? 13.060 15.536 -3.044 1.00 90.31 88 GLU A O 1
ATOM 705 N N . LEU A 1 89 ? 10.935 16.233 -2.787 1.00 90.25 89 LEU A N 1
ATOM 706 C CA . LEU A 1 89 ? 10.333 15.114 -3.515 1.00 90.25 89 LEU A CA 1
ATOM 707 C C . LEU A 1 89 ? 10.769 15.013 -4.975 1.00 90.25 89 LEU A C 1
ATOM 709 O O . LEU A 1 89 ? 10.911 13.900 -5.474 1.00 90.25 89 LEU A O 1
ATOM 713 N N . ASP A 1 90 ? 11.036 16.134 -5.641 1.00 90.50 90 ASP A N 1
ATOM 714 C CA . ASP A 1 90 ? 11.528 16.122 -7.022 1.00 90.50 90 ASP A CA 1
ATOM 715 C C . ASP A 1 90 ? 12.928 15.499 -7.115 1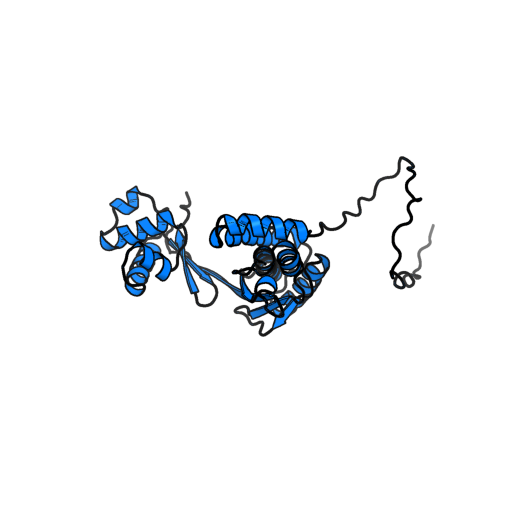.00 90.50 90 ASP A C 1
ATOM 717 O O . ASP A 1 90 ? 13.188 14.654 -7.973 1.00 90.50 90 ASP A O 1
ATOM 721 N N . GLN A 1 91 ? 13.815 15.830 -6.171 1.00 92.19 91 GLN A N 1
ATOM 722 C CA . GLN A 1 91 ? 15.147 15.221 -6.092 1.00 92.19 91 GLN A CA 1
ATOM 723 C C . GLN A 1 91 ? 15.052 13.742 -5.701 1.00 92.19 91 GLN A C 1
ATOM 725 O O . GLN A 1 91 ? 15.783 12.901 -6.228 1.00 92.19 91 GLN A O 1
ATOM 730 N N . ALA A 1 92 ? 14.130 13.404 -4.792 1.00 94.19 92 ALA A N 1
ATOM 731 C CA . ALA A 1 92 ? 13.864 12.017 -4.440 1.00 94.19 92 ALA A CA 1
ATOM 732 C C . ALA A 1 92 ? 13.365 11.223 -5.655 1.00 94.19 92 ALA A C 1
ATOM 734 O O . ALA A 1 92 ? 13.822 10.107 -5.883 1.00 94.19 92 ALA A O 1
ATOM 735 N N . ALA A 1 93 ? 12.487 11.805 -6.473 1.00 94.50 93 ALA A N 1
ATOM 736 C CA . ALA A 1 93 ? 11.964 11.183 -7.681 1.00 94.50 93 ALA A CA 1
ATOM 737 C C . ALA A 1 93 ? 13.056 10.871 -8.704 1.00 94.50 93 ALA A C 1
ATOM 739 O O . ALA A 1 93 ? 13.032 9.792 -9.292 1.00 94.50 93 ALA A O 1
ATOM 740 N N . GLU A 1 94 ? 14.021 11.770 -8.903 1.00 94.06 94 GLU A N 1
ATOM 741 C CA . GLU A 1 94 ? 15.173 11.512 -9.773 1.00 94.06 94 GLU A CA 1
ATOM 742 C C . GLU A 1 94 ? 15.987 10.309 -9.289 1.00 94.06 94 GLU A C 1
ATOM 744 O O . GLU A 1 94 ? 16.190 9.357 -10.044 1.00 94.06 94 GLU A O 1
ATOM 749 N N . ARG A 1 95 ? 16.346 10.291 -8.002 1.00 94.38 95 ARG A N 1
ATOM 750 C CA . ARG A 1 95 ? 17.118 9.197 -7.394 1.00 94.38 95 ARG A CA 1
ATOM 751 C C . ARG A 1 95 ? 16.375 7.863 -7.430 1.00 94.38 95 ARG A C 1
ATOM 753 O O . ARG A 1 95 ? 16.949 6.828 -7.769 1.00 94.38 95 ARG A O 1
ATOM 760 N N . VAL A 1 96 ? 15.084 7.878 -7.097 1.00 95.38 96 VAL A N 1
ATOM 761 C CA . VAL A 1 96 ? 14.238 6.681 -7.131 1.00 95.38 96 VAL A CA 1
ATOM 762 C C . VAL A 1 96 ? 14.079 6.186 -8.565 1.00 95.38 96 VAL A C 1
ATOM 764 O O . VAL A 1 96 ? 14.147 4.981 -8.777 1.00 95.38 96 VAL A O 1
ATOM 767 N N . ARG A 1 97 ? 13.920 7.070 -9.559 1.00 94.81 97 ARG A N 1
ATOM 768 C CA . ARG A 1 97 ? 13.805 6.693 -10.977 1.00 94.81 97 ARG A CA 1
ATOM 769 C C . ARG A 1 97 ? 15.051 5.977 -11.485 1.00 94.81 97 ARG A C 1
ATOM 771 O O . ARG A 1 97 ? 14.919 4.943 -12.139 1.00 94.81 97 ARG A O 1
ATOM 778 N N . GLU A 1 98 ? 16.235 6.501 -11.180 1.00 91.38 98 GLU A N 1
ATOM 779 C CA . GLU A 1 98 ? 17.508 5.876 -11.554 1.00 91.38 98 GLU A CA 1
ATOM 780 C C . GLU A 1 98 ? 17.632 4.480 -10.935 1.00 91.38 98 GLU A C 1
ATOM 782 O O . GLU A 1 98 ? 17.759 3.488 -11.655 1.00 91.38 98 GLU A O 1
ATOM 787 N N . TRP A 1 99 ? 17.459 4.382 -9.615 1.00 91.88 99 TRP A N 1
ATOM 788 C CA . TRP A 1 99 ? 17.530 3.114 -8.889 1.00 91.88 99 TRP A CA 1
ATOM 789 C C . TRP A 1 99 ? 16.468 2.098 -9.347 1.00 91.88 99 TRP A C 1
ATOM 791 O O . TRP A 1 99 ? 16.743 0.906 -9.488 1.00 91.88 99 TRP A O 1
ATOM 801 N N . PHE A 1 100 ? 15.246 2.553 -9.629 1.00 91.62 100 PHE A N 1
ATOM 802 C CA . PHE A 1 100 ? 14.151 1.713 -10.116 1.00 91.62 100 PHE A CA 1
ATOM 803 C C . PHE A 1 100 ? 14.443 1.137 -11.510 1.00 91.62 100 PHE A C 1
ATOM 805 O O . PHE A 1 100 ? 14.158 -0.036 -11.775 1.00 91.62 100 PHE A O 1
ATOM 812 N N . SER A 1 101 ? 15.063 1.937 -12.382 1.00 88.38 101 SER A N 1
ATOM 813 C CA . SER A 1 101 ? 15.518 1.508 -13.706 1.00 88.38 101 SER A CA 1
ATOM 814 C C . SER A 1 101 ? 16.651 0.477 -13.613 1.00 88.38 101 SER A C 1
ATOM 816 O O . SER A 1 101 ? 16.600 -0.552 -14.288 1.00 88.38 101 SER A O 1
ATOM 818 N N . GLU A 1 102 ? 17.625 0.680 -12.716 1.00 87.44 102 GLU A N 1
ATOM 819 C CA . GLU A 1 102 ? 18.730 -0.266 -12.473 1.00 87.44 102 GLU A CA 1
ATOM 820 C C . GLU A 1 102 ? 18.255 -1.650 -12.004 1.00 87.44 102 GLU A C 1
ATOM 822 O O . GLU A 1 102 ? 18.889 -2.666 -12.297 1.00 87.44 102 GLU A O 1
ATOM 827 N N . LEU A 1 103 ? 17.117 -1.711 -11.307 1.00 86.38 103 LEU A N 1
ATOM 828 C CA . LEU A 1 103 ? 16.480 -2.965 -10.898 1.00 86.38 103 LEU A CA 1
ATOM 829 C C . LEU A 1 103 ? 15.746 -3.692 -12.035 1.00 86.38 103 LEU A C 1
ATOM 831 O O . LEU A 1 103 ? 15.244 -4.798 -11.820 1.00 86.38 103 LEU A O 1
ATOM 835 N N . GLY A 1 104 ? 15.659 -3.088 -13.223 1.00 84.50 104 GLY A N 1
ATOM 836 C CA . GLY A 1 104 ? 14.944 -3.646 -14.366 1.00 84.50 104 GLY A CA 1
ATOM 837 C C . GLY A 1 104 ? 13.423 -3.600 -14.213 1.00 84.50 104 GLY A C 1
ATOM 838 O O . GLY A 1 104 ? 12.728 -4.416 -14.814 1.00 84.50 104 GLY A O 1
ATOM 839 N N . LEU A 1 105 ? 12.887 -2.670 -13.411 1.00 85.50 105 LEU A N 1
ATOM 840 C CA . LEU A 1 105 ? 11.447 -2.558 -13.134 1.00 85.50 105 LEU A CA 1
ATOM 841 C C . LEU A 1 105 ? 10.685 -1.650 -14.114 1.00 85.50 105 LEU A C 1
ATOM 843 O O . LEU A 1 105 ? 9.475 -1.468 -13.972 1.00 85.50 105 LEU A O 1
ATOM 847 N N . GLY A 1 106 ? 11.369 -1.137 -15.138 1.00 85.31 106 GLY A N 1
ATOM 848 C CA . GLY A 1 106 ? 10.809 -0.265 -16.169 1.00 85.31 106 GLY A CA 1
ATOM 849 C C . GLY A 1 106 ? 11.146 1.212 -15.954 1.00 85.31 106 GLY A C 1
ATOM 850 O O . GLY A 1 106 ? 11.903 1.571 -15.055 1.00 85.31 106 GLY A O 1
ATOM 851 N N . GLY A 1 107 ? 10.595 2.071 -16.812 1.00 89.25 107 GLY A N 1
ATOM 852 C CA . GLY A 1 107 ? 10.761 3.523 -16.706 1.00 89.25 107 GLY A CA 1
ATOM 853 C C . GLY A 1 107 ? 9.733 4.127 -15.753 1.00 89.25 107 GLY A C 1
ATOM 854 O O . GLY A 1 107 ? 8.535 3.929 -15.961 1.00 89.25 107 GLY A O 1
ATOM 855 N N . LEU A 1 108 ? 10.205 4.851 -14.735 1.00 95.00 108 LEU A N 1
ATOM 856 C CA . LEU A 1 108 ? 9.369 5.554 -13.761 1.00 95.00 108 LEU A CA 1
ATOM 857 C C . LEU A 1 108 ? 9.205 7.027 -14.148 1.00 95.00 108 LEU A C 1
ATOM 859 O O . LEU A 1 108 ? 10.162 7.799 -14.149 1.00 95.00 108 LEU A O 1
ATOM 863 N N . GLU A 1 109 ? 7.968 7.427 -14.394 1.00 94.81 109 GLU A N 1
ATOM 864 C CA . GLU A 1 109 ? 7.576 8.816 -14.606 1.00 94.81 109 GLU A CA 1
ATOM 865 C C . GLU A 1 109 ? 6.824 9.340 -13.385 1.00 94.81 109 GLU A C 1
ATOM 867 O O . GLU A 1 109 ? 6.094 8.603 -12.718 1.00 94.81 109 GLU A O 1
ATOM 872 N N . THR A 1 110 ? 6.977 10.628 -13.102 1.00 92.81 110 THR A N 1
ATOM 873 C CA . THR A 1 110 ? 6.380 11.289 -11.938 1.00 92.81 110 THR A CA 1
ATOM 874 C C . THR A 1 110 ? 5.584 12.506 -12.381 1.00 92.81 110 THR A C 1
ATOM 876 O O . THR A 1 110 ? 6.026 13.258 -13.245 1.00 92.81 110 THR A O 1
ATOM 879 N N . GLN A 1 111 ? 4.391 12.688 -11.823 1.00 90.06 111 GLN A N 1
ATOM 880 C CA . GLN A 1 111 ? 3.464 13.763 -12.170 1.00 90.06 111 GLN A CA 1
ATOM 881 C C . GLN A 1 111 ? 2.838 14.317 -10.890 1.00 90.06 111 GLN A C 1
ATOM 883 O O . GLN A 1 111 ? 2.390 13.541 -10.045 1.00 90.06 111 GLN A O 1
ATOM 888 N N . PHE A 1 112 ? 2.763 15.645 -10.778 1.00 86.50 112 PHE A N 1
ATOM 889 C CA . PHE A 1 112 ? 2.135 16.332 -9.641 1.00 86.50 112 PHE A CA 1
ATOM 890 C C . PHE A 1 112 ? 2.697 15.869 -8.283 1.00 86.50 112 PHE A C 1
ATOM 892 O O . PHE A 1 112 ? 1.934 15.536 -7.381 1.00 86.50 112 PHE A O 1
ATOM 899 N N . LEU A 1 113 ? 4.028 15.761 -8.169 1.00 87.81 113 LEU A N 1
ATOM 900 C CA . LEU A 1 113 ? 4.670 15.479 -6.887 1.00 87.81 113 LEU A CA 1
ATOM 901 C C . LEU A 1 113 ? 4.701 16.755 -6.047 1.00 87.81 113 LEU A C 1
ATOM 903 O O . LEU A 1 113 ? 5.347 17.733 -6.402 1.00 87.81 113 LEU A O 1
ATOM 907 N N . GLU A 1 114 ? 4.001 16.721 -4.924 1.00 86.88 114 GLU A N 1
ATOM 908 C CA . GLU A 1 114 ? 3.951 17.776 -3.916 1.00 86.88 114 GLU A CA 1
ATOM 909 C C . GLU A 1 114 ? 4.172 17.152 -2.537 1.00 86.88 114 GLU A C 1
ATOM 911 O O . GLU A 1 114 ? 4.193 15.932 -2.411 1.00 86.88 114 GLU A O 1
ATOM 916 N N . ALA A 1 115 ? 4.286 17.954 -1.473 1.00 80.38 115 ALA A N 1
ATOM 917 C CA . ALA A 1 115 ? 4.563 17.456 -0.118 1.00 80.38 115 ALA A CA 1
ATOM 918 C C . ALA A 1 115 ? 3.656 16.283 0.328 1.00 80.38 115 ALA A C 1
ATOM 920 O O . ALA A 1 115 ? 4.108 15.404 1.054 1.00 80.38 115 ALA A O 1
ATOM 921 N N . GLY A 1 116 ? 2.401 16.241 -0.144 1.00 82.62 116 GLY A N 1
ATOM 922 C CA . GLY A 1 116 ? 1.424 15.178 0.128 1.00 82.62 116 GLY A CA 1
ATOM 923 C C . GLY A 1 116 ? 1.649 13.844 -0.603 1.00 82.62 116 GLY A C 1
ATOM 924 O O . GLY A 1 116 ? 0.981 12.855 -0.286 1.00 82.62 116 GLY A O 1
ATOM 925 N N . GLY A 1 117 ? 2.569 13.800 -1.567 1.00 90.38 117 GLY A N 1
ATOM 926 C CA . GLY A 1 117 ? 2.759 12.706 -2.515 1.00 90.38 117 GLY A CA 1
ATOM 927 C C . GLY A 1 117 ? 2.406 13.128 -3.943 1.00 90.38 117 GLY A C 1
ATOM 928 O O . GLY A 1 117 ? 2.581 14.281 -4.320 1.00 90.38 117 GLY A O 1
ATOM 929 N N . GLY A 1 118 ? 1.933 12.196 -4.764 1.00 93.31 118 GLY A N 1
ATOM 930 C CA . GLY A 1 118 ? 1.553 12.493 -6.144 1.00 93.31 118 GLY A CA 1
ATOM 931 C C . GLY A 1 118 ? 1.348 11.247 -6.993 1.00 93.31 118 GLY A C 1
ATOM 932 O O . GLY A 1 118 ? 1.127 10.146 -6.485 1.00 93.31 118 GLY A O 1
ATOM 933 N N . ARG A 1 119 ? 1.404 11.413 -8.315 1.00 95.94 119 ARG A N 1
ATOM 934 C CA . ARG A 1 119 ? 1.145 10.339 -9.276 1.00 95.94 119 ARG A CA 1
ATOM 935 C C . ARG A 1 119 ? 2.445 9.808 -9.864 1.00 95.94 119 ARG A C 1
ATOM 937 O O . ARG A 1 119 ? 3.271 10.556 -10.379 1.00 95.94 119 ARG A O 1
ATOM 944 N N . LEU A 1 120 ? 2.579 8.490 -9.865 1.00 97.38 120 LEU A N 1
ATOM 945 C CA . LEU A 1 120 ? 3.682 7.767 -10.484 1.00 97.38 120 LEU A CA 1
ATOM 946 C C . LEU A 1 120 ? 3.142 6.936 -11.652 1.00 97.38 120 LEU A C 1
ATOM 948 O O . LEU A 1 120 ? 2.039 6.393 -11.574 1.00 97.38 120 LEU A O 1
ATOM 952 N N . SER A 1 121 ? 3.909 6.811 -12.728 1.00 96.81 121 SER A N 1
ATOM 953 C CA . SER A 1 121 ? 3.578 5.937 -13.855 1.00 96.81 121 SER A CA 1
ATOM 954 C C . SER A 1 121 ? 4.760 5.050 -14.216 1.00 96.81 121 SER A C 1
ATOM 956 O O . SER A 1 121 ? 5.899 5.507 -14.271 1.00 96.81 121 SER A O 1
ATOM 958 N N . VAL A 1 122 ? 4.474 3.779 -14.488 1.00 95.62 122 VAL A N 1
ATOM 959 C CA . VAL A 1 122 ? 5.426 2.824 -15.047 1.00 95.62 122 VAL A CA 1
ATOM 960 C C . VAL A 1 122 ? 4.907 2.355 -16.398 1.00 95.62 122 VAL A C 1
ATOM 962 O O . VAL A 1 122 ? 3.952 1.569 -16.497 1.00 95.62 122 VAL A O 1
ATOM 965 N N . LYS A 1 123 ? 5.569 2.819 -17.459 1.00 87.81 123 LYS A N 1
ATOM 966 C CA . LYS A 1 123 ? 5.312 2.339 -18.819 1.00 87.81 123 LYS A CA 1
ATOM 967 C C . LYS A 1 123 ? 5.928 0.957 -18.985 1.00 87.81 123 LYS A C 1
ATOM 969 O O . LYS A 1 123 ? 7.073 0.738 -18.598 1.00 87.81 123 LYS A O 1
ATOM 974 N N . LEU A 1 124 ? 5.164 0.039 -19.580 1.00 85.69 124 LEU A N 1
ATOM 975 C CA . LEU A 1 124 ? 5.590 -1.345 -19.821 1.00 85.69 124 LEU A CA 1
ATOM 976 C C . LEU A 1 124 ? 6.091 -2.048 -18.546 1.00 85.69 124 LEU A C 1
ATOM 978 O O . LEU A 1 124 ? 7.146 -2.677 -18.560 1.00 85.69 124 LEU A O 1
ATOM 982 N N . SER A 1 125 ? 5.331 -1.950 -17.445 1.00 92.88 125 SER A N 1
ATOM 983 C CA . SER A 1 125 ? 5.621 -2.681 -16.201 1.00 92.88 125 SER A CA 1
ATOM 984 C C . SER A 1 125 ? 5.954 -4.150 -16.504 1.00 92.88 125 SER A C 1
ATOM 986 O O . SER A 1 125 ? 5.085 -4.874 -17.016 1.00 92.88 125 SER A O 1
ATOM 988 N N . PRO A 1 126 ? 7.175 -4.621 -16.188 1.00 92.38 126 PRO A N 1
ATOM 989 C CA . PRO A 1 126 ? 7.579 -5.992 -16.473 1.00 92.38 126 PRO A CA 1
ATOM 990 C C . PRO A 1 126 ? 6.673 -7.013 -15.782 1.00 92.38 126 PRO A C 1
ATOM 992 O O . PRO A 1 126 ? 6.328 -8.030 -16.375 1.00 92.38 126 PRO A O 1
ATOM 995 N N . ILE A 1 127 ? 6.223 -6.721 -14.558 1.00 93.50 127 ILE A N 1
ATOM 996 C CA . ILE A 1 127 ? 5.356 -7.620 -13.785 1.00 93.50 127 ILE A CA 1
ATOM 997 C C . ILE A 1 127 ? 3.964 -7.708 -14.419 1.00 93.50 127 ILE A C 1
ATOM 999 O O . ILE A 1 127 ? 3.478 -8.812 -14.657 1.00 93.50 127 ILE A O 1
ATOM 1003 N N . ALA A 1 128 ? 3.327 -6.575 -14.738 1.00 96.25 128 ALA A N 1
ATOM 1004 C CA . ALA A 1 128 ? 1.994 -6.583 -15.349 1.00 96.25 128 ALA A CA 1
ATOM 1005 C C . ALA A 1 128 ? 2.001 -7.195 -16.756 1.00 96.25 128 ALA A C 1
ATOM 1007 O O . ALA A 1 128 ? 1.075 -7.922 -17.124 1.00 96.25 128 ALA A O 1
ATOM 1008 N N . SER A 1 129 ? 3.060 -6.933 -17.526 1.00 95.31 129 SER A N 1
ATOM 1009 C CA . SER A 1 129 ? 3.237 -7.501 -18.865 1.00 95.31 129 SER A CA 1
ATOM 1010 C C . SER A 1 129 ? 3.363 -9.021 -18.784 1.00 95.31 129 SER A C 1
ATOM 1012 O O . SER A 1 129 ? 2.582 -9.730 -19.415 1.00 95.31 129 SER A O 1
ATOM 1014 N N . ARG A 1 130 ? 4.253 -9.538 -17.919 1.00 96.12 130 ARG A N 1
ATOM 1015 C CA . ARG A 1 130 ? 4.402 -10.989 -17.719 1.00 96.12 130 ARG A CA 1
ATOM 1016 C C . ARG A 1 130 ? 3.156 -11.641 -17.140 1.00 96.12 130 ARG A C 1
ATOM 1018 O O . ARG A 1 130 ? 2.817 -12.744 -17.551 1.00 96.12 130 ARG A O 1
ATOM 1025 N N . TYR A 1 131 ? 2.442 -10.971 -16.240 1.00 97.38 131 TYR A N 1
ATOM 1026 C CA . TYR A 1 131 ? 1.157 -11.473 -15.756 1.00 97.38 131 TYR A CA 1
ATOM 1027 C C . TYR A 1 131 ? 0.170 -11.664 -16.912 1.00 97.38 131 TYR A C 1
ATOM 1029 O O . TYR A 1 131 ? -0.424 -12.732 -17.043 1.00 97.38 131 TYR A O 1
ATOM 1037 N N . SER A 1 132 ? 0.037 -10.650 -17.770 1.00 96.56 132 SER A N 1
ATOM 1038 C CA . SER A 1 132 ? -0.899 -10.672 -18.899 1.00 96.56 132 SER A CA 1
ATOM 1039 C C . SER A 1 132 ? -0.561 -11.751 -19.922 1.00 96.56 132 SER A C 1
ATOM 1041 O O . SER A 1 132 ? -1.456 -12.418 -20.432 1.00 96.56 132 SER A O 1
ATOM 1043 N N . GLU A 1 133 ? 0.727 -11.948 -20.203 1.00 96.56 133 GLU A N 1
ATOM 1044 C CA . GLU A 1 133 ? 1.203 -13.011 -21.094 1.00 96.56 133 GLU A CA 1
ATOM 1045 C C . GLU A 1 133 ?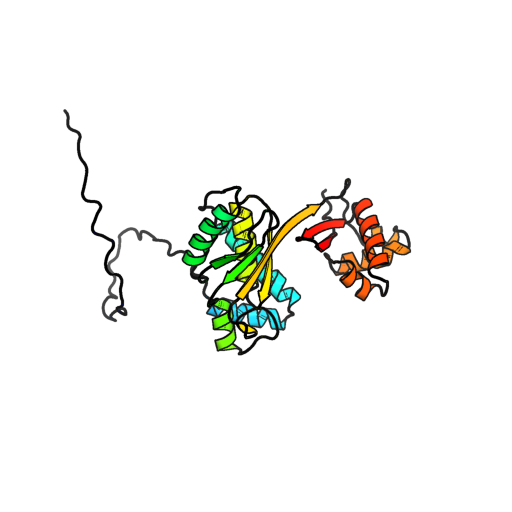 0.870 -14.414 -20.566 1.00 96.56 133 GLU A C 1
ATOM 1047 O O . GLU A 1 133 ? 0.533 -15.298 -21.351 1.00 96.56 133 GLU A O 1
ATOM 1052 N N . LEU A 1 134 ? 0.960 -14.626 -19.248 1.00 97.25 134 LEU A N 1
ATOM 1053 C CA . LEU A 1 134 ? 0.764 -15.942 -18.633 1.00 97.25 134 LEU A CA 1
ATOM 1054 C C . LEU A 1 134 ? -0.699 -16.270 -18.333 1.00 97.25 134 LEU A C 1
ATOM 1056 O O . LEU A 1 134 ? -1.098 -17.429 -18.431 1.00 97.25 134 LEU A O 1
ATOM 1060 N N . PHE A 1 135 ? -1.486 -15.273 -17.928 1.00 96.81 135 PHE A N 1
ATOM 1061 C CA . PHE A 1 135 ? -2.823 -15.484 -17.363 1.00 96.81 135 PHE A CA 1
ATOM 1062 C C . PHE A 1 135 ? -3.924 -14.690 -18.069 1.00 96.81 135 PHE A C 1
ATOM 1064 O O . PHE A 1 135 ? -5.093 -14.823 -17.711 1.00 96.81 135 PHE A O 1
ATOM 1071 N N . GLY A 1 136 ? -3.582 -13.884 -19.075 1.00 96.12 136 GLY A N 1
ATOM 1072 C CA . GLY A 1 136 ? -4.517 -12.966 -19.712 1.00 96.12 136 GLY A CA 1
ATOM 1073 C C . GLY A 1 136 ? -4.851 -11.766 -18.824 1.00 96.12 136 GLY A C 1
ATOM 1074 O O . GLY A 1 136 ? -4.084 -11.378 -17.941 1.00 96.12 136 GLY A O 1
ATOM 1075 N N . ARG A 1 137 ? -6.006 -11.143 -19.078 1.00 95.44 137 ARG A N 1
ATOM 1076 C CA . ARG A 1 137 ? -6.443 -9.967 -18.314 1.00 95.44 137 ARG A CA 1
ATOM 1077 C C . ARG A 1 137 ? -6.725 -10.330 -16.858 1.00 95.44 137 ARG A C 1
ATOM 1079 O O . ARG A 1 137 ? -7.373 -11.332 -16.575 1.00 95.44 137 ARG A O 1
ATOM 1086 N N . SER A 1 138 ? -6.286 -9.465 -15.954 1.00 95.62 138 SER A N 1
ATOM 1087 C CA . SER A 1 138 ? -6.604 -9.528 -14.532 1.00 95.62 138 SER A CA 1
ATOM 1088 C C . SER A 1 138 ? -7.855 -8.706 -14.223 1.00 95.62 138 SER A C 1
ATOM 1090 O O . SER A 1 138 ? -8.062 -7.636 -14.793 1.00 95.62 138 SER A O 1
ATOM 1092 N N . GLU A 1 139 ? -8.659 -9.161 -13.265 1.00 92.94 139 GLU A N 1
ATOM 1093 C CA . GLU A 1 139 ? -9.774 -8.385 -12.700 1.00 92.94 139 GLU A CA 1
ATOM 1094 C C . GLU A 1 139 ? -9.290 -7.295 -11.729 1.00 92.94 139 GLU A C 1
ATOM 1096 O O . GLU A 1 139 ? -10.004 -6.337 -11.426 1.00 92.94 139 GLU A O 1
ATOM 1101 N N . HIS A 1 140 ? -8.061 -7.419 -11.229 1.00 91.38 140 HIS A N 1
ATOM 1102 C CA . HIS A 1 140 ? -7.482 -6.536 -10.218 1.00 91.38 140 HIS A CA 1
ATOM 1103 C C . HIS A 1 140 ? -6.109 -6.006 -10.653 1.00 91.38 140 HIS A C 1
ATOM 1105 O O . HIS A 1 140 ? -5.433 -6.668 -11.447 1.00 91.38 140 HIS A O 1
ATOM 1111 N N . PRO A 1 141 ? -5.655 -4.861 -10.110 1.00 95.31 141 PRO A N 1
ATOM 1112 C CA . PRO A 1 141 ? -4.259 -4.456 -10.229 1.00 95.31 141 PRO A CA 1
ATOM 1113 C C . PRO A 1 141 ? -3.336 -5.561 -9.695 1.00 95.31 141 PRO A C 1
ATOM 1115 O O . PRO A 1 141 ? -3.724 -6.299 -8.784 1.00 95.31 141 PRO A O 1
ATOM 1118 N N . VAL A 1 142 ? -2.147 -5.716 -10.279 1.00 97.00 142 VAL A N 1
ATOM 1119 C CA . VAL A 1 142 ? -1.240 -6.846 -9.984 1.00 97.00 142 VAL A CA 1
ATOM 1120 C C . VAL A 1 142 ? 0.158 -6.406 -9.545 1.00 97.00 142 VAL A C 1
ATOM 1122 O O . VAL A 1 142 ? 0.939 -7.230 -9.070 1.00 97.00 142 VAL A O 1
ATOM 1125 N N . CYS A 1 143 ? 0.499 -5.122 -9.648 1.00 96.94 143 CYS A N 1
ATOM 1126 C CA . CYS A 1 143 ? 1.827 -4.603 -9.326 1.00 96.94 143 CYS A CA 1
ATOM 1127 C C . CYS A 1 143 ? 1.971 -4.246 -7.836 1.00 96.94 143 CYS A C 1
ATOM 1129 O O . CYS A 1 143 ? 2.586 -3.238 -7.491 1.00 96.94 143 CYS A O 1
ATOM 1131 N N . PHE A 1 144 ? 1.441 -5.072 -6.929 1.00 97.38 144 PHE A N 1
ATOM 1132 C CA . PHE A 1 144 ? 1.519 -4.833 -5.479 1.00 97.38 144 PHE A CA 1
ATOM 1133 C C . PHE A 1 144 ? 2.963 -4.728 -4.976 1.00 97.38 144 PHE A C 1
ATOM 1135 O O . PHE A 1 144 ? 3.278 -3.859 -4.168 1.00 97.38 144 PHE A O 1
ATOM 1142 N N . PHE A 1 145 ? 3.851 -5.579 -5.498 1.00 96.94 145 PHE A N 1
ATOM 1143 C CA . PHE A 1 145 ? 5.275 -5.549 -5.168 1.00 96.94 145 PHE A CA 1
ATOM 1144 C C . PHE A 1 145 ? 5.942 -4.247 -5.631 1.00 96.94 145 PHE A C 1
ATOM 1146 O O . PHE A 1 145 ? 6.705 -3.644 -4.882 1.00 96.94 145 PHE A O 1
ATOM 1153 N N . THR A 1 146 ? 5.602 -3.764 -6.830 1.00 96.88 146 THR A N 1
ATOM 1154 C CA . THR A 1 146 ? 6.067 -2.465 -7.337 1.00 96.88 146 THR A CA 1
ATOM 1155 C C . THR A 1 146 ? 5.569 -1.314 -6.473 1.00 96.88 146 THR A C 1
ATOM 1157 O O . THR A 1 146 ? 6.362 -0.447 -6.127 1.00 96.88 146 THR A O 1
ATOM 1160 N N . ALA A 1 147 ? 4.293 -1.322 -6.078 1.00 97.94 147 ALA A N 1
ATOM 1161 C CA . ALA A 1 147 ? 3.744 -0.313 -5.176 1.00 97.94 147 ALA A CA 1
ATOM 1162 C C . ALA A 1 147 ? 4.513 -0.283 -3.842 1.00 97.94 147 ALA A C 1
ATOM 1164 O O . ALA A 1 147 ? 4.937 0.781 -3.399 1.00 97.94 147 ALA A O 1
ATOM 1165 N N . GLY A 1 148 ? 4.795 -1.455 -3.261 1.00 97.81 148 GLY A N 1
ATOM 1166 C CA . GLY A 1 148 ? 5.635 -1.575 -2.067 1.00 97.81 148 GLY A CA 1
ATOM 1167 C C . GLY A 1 148 ? 7.037 -0.998 -2.268 1.00 97.81 148 GLY A C 1
ATOM 1168 O O . GLY A 1 148 ? 7.503 -0.213 -1.446 1.00 97.81 148 GLY A O 1
ATOM 1169 N N . ILE A 1 149 ? 7.690 -1.330 -3.388 1.00 96.94 149 ILE A N 1
ATOM 1170 C CA . ILE A 1 149 ? 9.013 -0.791 -3.735 1.00 96.94 149 ILE A CA 1
ATOM 1171 C C . ILE A 1 149 ? 8.991 0.734 -3.804 1.00 96.94 149 ILE A C 1
ATOM 1173 O O . ILE A 1 149 ? 9.863 1.370 -3.221 1.00 96.94 149 ILE A O 1
ATOM 1177 N N . LEU A 1 150 ? 8.011 1.319 -4.495 1.00 97.38 150 LEU A N 1
ATOM 1178 C CA . LEU A 1 150 ? 7.901 2.769 -4.648 1.00 97.38 150 LEU A CA 1
ATOM 1179 C C . LEU A 1 150 ? 7.686 3.442 -3.287 1.00 97.38 150 LEU A C 1
ATOM 1181 O O . LEU A 1 150 ? 8.433 4.354 -2.942 1.00 97.38 150 LEU A O 1
ATOM 1185 N N . ALA A 1 151 ? 6.749 2.943 -2.476 1.00 97.81 151 ALA A N 1
ATOM 1186 C CA . ALA A 1 151 ? 6.519 3.449 -1.125 1.00 97.81 151 ALA A CA 1
ATOM 1187 C C . ALA A 1 151 ? 7.791 3.395 -0.264 1.00 97.81 151 ALA A C 1
ATOM 1189 O O . ALA A 1 151 ? 8.174 4.393 0.345 1.00 97.81 151 ALA A O 1
ATOM 1190 N N . GLY A 1 152 ? 8.484 2.254 -0.248 1.00 97.00 152 GLY A N 1
ATOM 1191 C CA . GLY A 1 152 ? 9.706 2.077 0.534 1.00 97.00 152 GLY A CA 1
ATOM 1192 C C . GLY A 1 152 ? 10.856 2.951 0.039 1.00 97.00 152 GLY A C 1
ATOM 1193 O O . GLY A 1 152 ? 11.567 3.541 0.848 1.00 97.00 152 GLY A O 1
ATOM 1194 N N . ALA A 1 153 ? 11.015 3.079 -1.277 1.00 96.56 153 ALA A N 1
ATOM 1195 C CA . ALA A 1 153 ? 12.067 3.873 -1.896 1.00 96.56 153 ALA A CA 1
ATOM 1196 C C . ALA A 1 153 ? 11.906 5.367 -1.598 1.00 96.56 153 ALA A C 1
ATOM 1198 O O . ALA A 1 153 ? 12.824 5.986 -1.061 1.00 96.56 153 ALA A O 1
ATOM 1199 N N . PHE A 1 154 ? 10.722 5.925 -1.870 1.00 96.75 154 PHE A N 1
ATOM 1200 C CA . PHE A 1 154 ? 10.426 7.318 -1.538 1.00 96.75 154 PHE A CA 1
ATOM 1201 C C . PHE A 1 154 ? 10.543 7.558 -0.035 1.00 96.75 154 PHE A C 1
ATOM 1203 O O . PHE A 1 154 ? 11.120 8.568 0.363 1.00 96.75 154 PHE A O 1
ATOM 1210 N N . SER A 1 155 ? 10.098 6.608 0.798 1.00 96.06 155 SER A N 1
ATOM 1211 C CA . SER A 1 155 ? 10.207 6.765 2.249 1.00 96.06 155 SER A CA 1
ATOM 1212 C C . SER A 1 155 ? 11.645 6.806 2.747 1.00 96.06 155 SER A C 1
ATOM 1214 O O . SER A 1 155 ? 11.984 7.584 3.632 1.00 96.06 155 SER A O 1
ATOM 1216 N N . HIS A 1 156 ? 12.509 5.971 2.172 1.00 95.50 156 HIS A N 1
ATOM 1217 C CA . HIS A 1 156 ? 13.920 5.958 2.525 1.00 95.50 156 HIS A CA 1
ATOM 1218 C C . HIS A 1 156 ? 14.621 7.247 2.105 1.00 95.50 156 HIS A C 1
ATOM 1220 O O . HIS A 1 156 ? 15.325 7.859 2.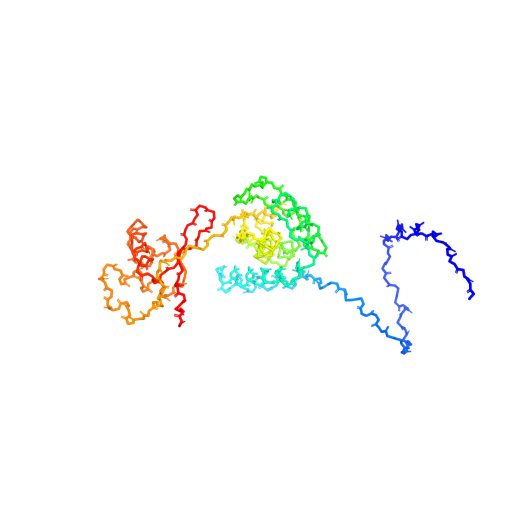903 1.00 95.50 156 HIS A O 1
ATOM 1226 N N . VAL A 1 157 ? 14.434 7.647 0.846 1.00 95.81 157 VAL A N 1
ATOM 1227 C CA . VAL A 1 157 ? 15.158 8.781 0.270 1.00 95.81 157 VAL A CA 1
ATOM 1228 C C . VAL A 1 157 ? 14.702 10.091 0.906 1.00 95.81 157 VAL A C 1
ATOM 1230 O O . VAL A 1 157 ? 15.539 10.939 1.186 1.00 95.81 157 VAL A O 1
ATOM 1233 N N . THR A 1 158 ? 13.409 10.244 1.196 1.00 94.12 158 THR A N 1
ATOM 1234 C CA . THR A 1 158 ? 12.880 11.475 1.809 1.00 94.12 158 THR A CA 1
ATOM 1235 C C . THR A 1 158 ? 13.005 11.528 3.327 1.00 94.12 158 THR A C 1
ATOM 1237 O O . THR A 1 158 ? 12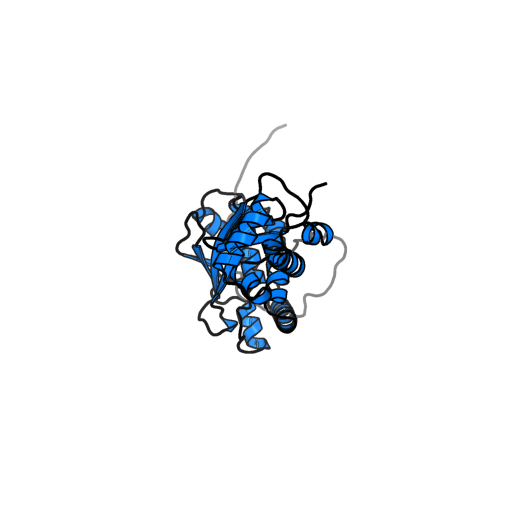.972 12.607 3.911 1.00 94.12 158 THR A O 1
ATOM 1240 N N . GLY A 1 159 ? 13.107 10.371 3.987 1.00 91.69 159 GLY A N 1
ATOM 1241 C CA . GLY A 1 159 ? 12.933 10.264 5.437 1.00 91.69 159 GLY A CA 1
ATOM 1242 C C . GLY A 1 159 ? 11.487 10.489 5.906 1.00 91.69 159 GLY A C 1
ATOM 1243 O O . GLY A 1 159 ? 11.230 10.455 7.107 1.00 91.69 159 GLY A O 1
ATOM 1244 N N . ILE A 1 160 ? 10.545 10.699 4.984 1.00 91.94 160 ILE A N 1
ATOM 1245 C CA . ILE A 1 160 ? 9.114 10.866 5.248 1.00 91.94 160 ILE A CA 1
ATOM 1246 C C . ILE A 1 160 ? 8.422 9.549 4.922 1.00 91.94 160 ILE A C 1
ATOM 1248 O O . ILE A 1 160 ? 8.688 8.955 3.888 1.00 91.94 160 ILE A O 1
ATOM 1252 N N . HIS A 1 161 ? 7.517 9.068 5.767 1.00 93.25 161 HIS A N 1
ATOM 1253 C CA . HIS A 1 161 ? 6.852 7.800 5.487 1.00 93.25 161 HIS A CA 1
ATOM 1254 C C . HIS A 1 161 ? 5.741 7.973 4.436 1.00 93.25 161 HIS A C 1
ATOM 1256 O O . HIS A 1 161 ? 4.840 8.796 4.591 1.00 93.25 161 HIS A O 1
ATOM 1262 N N . PHE A 1 162 ? 5.787 7.173 3.372 1.00 95.44 162 PHE A N 1
ATOM 1263 C CA . PHE A 1 162 ? 4.809 7.157 2.286 1.00 95.44 162 PHE A CA 1
ATOM 1264 C C . PHE A 1 162 ? 4.138 5.787 2.151 1.00 95.44 162 PHE A C 1
ATOM 1266 O O . PHE A 1 162 ? 4.733 4.737 2.397 1.00 95.44 162 PHE A O 1
ATOM 1273 N N . SER A 1 163 ? 2.892 5.809 1.686 1.00 95.38 163 SER A N 1
ATOM 1274 C CA . SER A 1 163 ? 2.160 4.661 1.156 1.00 95.38 163 SER A CA 1
ATOM 1275 C C . SER A 1 163 ? 2.022 4.790 -0.359 1.00 95.38 163 SER A C 1
ATOM 1277 O O . SER A 1 163 ? 2.065 5.898 -0.898 1.00 95.38 163 SER A O 1
ATOM 1279 N N . CYS A 1 164 ? 1.843 3.669 -1.054 1.00 96.88 164 CYS A N 1
ATOM 1280 C CA . CYS A 1 164 ? 1.636 3.673 -2.494 1.00 96.88 164 CYS A CA 1
ATOM 1281 C C . CYS A 1 164 ? 0.591 2.635 -2.916 1.00 96.88 164 CYS A C 1
ATOM 1283 O O . CYS A 1 164 ? 0.650 1.478 -2.503 1.00 96.88 164 CYS A O 1
ATOM 1285 N N . GLU A 1 165 ? -0.356 3.020 -3.769 1.00 95.19 165 GLU A N 1
ATOM 1286 C CA . GLU A 1 165 ? -1.387 2.114 -4.288 1.00 95.19 165 GLU A CA 1
ATOM 1287 C C . GLU A 1 165 ? -1.474 2.179 -5.814 1.00 95.19 165 GLU A C 1
ATOM 1289 O O . GLU A 1 165 ? -1.403 3.255 -6.400 1.00 95.19 165 GLU A O 1
ATOM 1294 N N . GLU A 1 166 ? -1.642 1.028 -6.473 1.00 97.25 166 GLU A N 1
ATOM 1295 C CA . GLU A 1 166 ? -1.853 0.967 -7.924 1.00 97.25 166 GLU A CA 1
ATOM 1296 C C . GLU A 1 166 ? -3.317 1.298 -8.258 1.00 97.25 166 GLU A C 1
ATOM 1298 O O . GLU A 1 166 ? -4.231 0.557 -7.893 1.00 97.25 166 GLU A O 1
ATOM 1303 N N . ALA A 1 167 ? -3.529 2.409 -8.964 1.00 94.19 167 ALA A N 1
ATOM 1304 C CA . ALA A 1 167 ? -4.842 2.893 -9.386 1.00 94.19 167 ALA A CA 1
ATOM 1305 C C . ALA A 1 167 ? -5.275 2.314 -10.743 1.00 94.19 167 ALA A C 1
ATOM 1307 O O . ALA A 1 167 ? -6.446 1.998 -10.940 1.00 94.19 167 ALA A O 1
ATOM 1308 N N . PHE A 1 168 ? -4.331 2.161 -11.676 1.00 96.69 168 PHE A N 1
ATOM 1309 C CA . PHE A 1 168 ? -4.566 1.583 -13.002 1.00 96.69 168 PHE A CA 1
ATOM 1310 C C . PHE A 1 168 ? -3.451 0.606 -13.338 1.00 96.69 168 PHE A C 1
ATOM 1312 O O . PHE A 1 168 ? -2.299 0.850 -12.987 1.00 96.69 168 PHE A O 1
ATOM 1319 N N . CYS A 1 169 ? -3.778 -0.479 -14.035 1.00 97.50 169 CYS A N 1
ATOM 1320 C CA . CYS A 1 169 ? -2.829 -1.550 -14.299 1.00 97.50 169 CYS A CA 1
ATOM 1321 C C . CYS A 1 169 ? -2.886 -2.005 -15.754 1.00 97.50 169 CYS A C 1
ATOM 1323 O O . CYS A 1 169 ? -3.958 -2.264 -16.307 1.00 97.50 169 CYS A O 1
ATOM 1325 N N . LEU A 1 170 ? -1.713 -2.211 -16.352 1.00 96.19 170 LEU A N 1
ATOM 1326 C CA . LEU A 1 170 ? -1.591 -2.770 -17.698 1.00 96.19 170 LEU A CA 1
ATOM 1327 C C . LEU A 1 170 ? -2.250 -4.154 -17.800 1.00 96.19 170 LEU A C 1
ATOM 1329 O O . LEU A 1 170 ? -2.905 -4.449 -18.797 1.00 96.19 170 LEU A O 1
ATOM 1333 N N . ALA A 1 171 ? -2.190 -4.963 -16.737 1.00 96.75 171 ALA A N 1
ATOM 1334 C CA . ALA A 1 171 ? -2.845 -6.271 -16.703 1.00 96.75 171 ALA A CA 1
ATOM 1335 C C . ALA A 1 171 ? -4.380 -6.200 -16.692 1.00 96.75 171 ALA A C 1
ATOM 1337 O O . ALA A 1 171 ? -5.039 -7.172 -17.051 1.00 96.75 171 ALA A O 1
ATOM 1338 N N . GLN A 1 172 ? -4.961 -5.051 -16.341 1.00 96.06 172 GLN A N 1
ATOM 1339 C CA . GLN A 1 172 ? -6.399 -4.792 -16.460 1.00 96.06 172 GLN A CA 1
ATOM 1340 C C . GLN A 1 172 ? -6.774 -4.188 -17.827 1.00 96.06 172 GLN A C 1
ATOM 1342 O O . GLN A 1 172 ? -7.943 -3.916 -18.090 1.00 96.06 172 GLN A O 1
ATOM 1347 N N . GLY A 1 173 ? -5.795 -3.991 -18.718 1.00 94.00 173 GLY A N 1
ATOM 1348 C CA . GLY A 1 173 ? -5.981 -3.399 -20.041 1.00 94.00 173 GLY A CA 1
ATOM 1349 C C . GLY A 1 173 ? -5.738 -1.890 -20.111 1.00 94.00 173 GLY A C 1
ATOM 1350 O O . GLY A 1 173 ? -6.037 -1.289 -21.141 1.00 94.00 173 GLY A O 1
ATOM 1351 N N . SER A 1 174 ? -5.208 -1.263 -19.055 1.00 94.69 174 SER A N 1
ATOM 1352 C CA . SER A 1 174 ? -4.746 0.129 -19.121 1.00 94.69 174 SER A CA 1
ATOM 1353 C C . SER A 1 174 ? -3.478 0.262 -19.977 1.00 94.69 174 SER A C 1
ATOM 1355 O O . SER A 1 174 ? -2.746 -0.703 -20.188 1.00 94.69 174 SER A O 1
ATOM 1357 N N . VAL A 1 175 ? -3.193 1.472 -20.466 1.00 93.50 175 VAL A N 1
ATOM 1358 C CA . VAL A 1 175 ? -2.004 1.740 -21.304 1.00 93.50 175 VAL A CA 1
ATOM 1359 C C . VAL A 1 175 ? -0.688 1.716 -20.519 1.00 93.50 175 VAL A C 1
ATOM 1361 O O . VAL A 1 175 ? 0.376 1.469 -21.081 1.00 93.50 175 VAL A O 1
ATOM 1364 N N . GLU A 1 176 ? -0.757 1.963 -19.215 1.00 94.81 176 GLU A N 1
ATOM 1365 C CA . GLU A 1 176 ? 0.374 2.005 -18.293 1.00 94.81 176 GLU A CA 1
ATOM 1366 C C . GLU A 1 176 ? -0.083 1.578 -16.892 1.00 94.81 176 GLU A C 1
ATOM 1368 O O . GLU A 1 176 ? -1.287 1.497 -16.624 1.00 94.81 176 GLU A O 1
ATOM 1373 N N . CYS A 1 177 ? 0.875 1.283 -16.009 1.00 97.56 177 CYS A N 1
ATOM 1374 C CA . CYS A 1 177 ? 0.585 1.073 -14.590 1.00 97.56 177 CYS A CA 1
ATOM 1375 C C . CYS A 1 177 ? 0.754 2.397 -13.853 1.00 97.56 177 CYS A C 1
ATOM 1377 O O . CYS A 1 177 ? 1.785 3.052 -13.985 1.00 97.56 177 CYS A O 1
ATOM 1379 N N . VAL A 1 178 ? -0.252 2.787 -13.086 1.00 97.94 178 VAL A N 1
ATOM 1380 C CA . VAL A 1 178 ? -0.331 4.088 -12.431 1.00 97.94 178 VAL A CA 1
ATOM 1381 C C . VAL A 1 178 ? -0.443 3.873 -10.944 1.00 97.94 178 VAL A C 1
ATOM 1383 O O . VAL A 1 178 ? -1.312 3.125 -10.495 1.00 97.94 178 VAL A O 1
ATOM 1386 N N . PHE A 1 179 ? 0.357 4.610 -10.189 1.00 98.00 179 PHE A N 1
ATOM 1387 C CA . PHE A 1 179 ? 0.382 4.531 -8.745 1.00 98.00 179 PHE A CA 1
ATOM 1388 C C . PHE A 1 179 ? 0.121 5.896 -8.114 1.00 98.00 179 PHE A C 1
ATOM 1390 O O . PHE A 1 179 ? 0.587 6.924 -8.607 1.00 98.00 179 PHE A O 1
ATOM 1397 N N . ALA A 1 180 ? -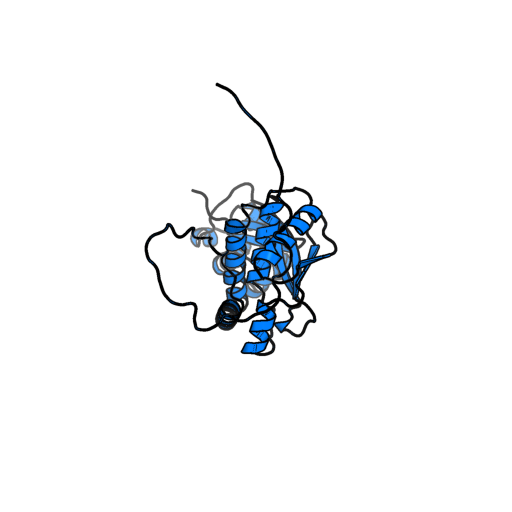0.626 5.895 -7.018 1.00 96.62 180 ALA A N 1
ATOM 1398 C CA . ALA A 1 180 ? -0.803 7.042 -6.144 1.00 96.62 180 ALA A CA 1
ATOM 1399 C C . ALA A 1 180 ? 0.169 6.897 -4.974 1.00 96.62 180 ALA A C 1
ATOM 1401 O O . ALA A 1 180 ? 0.073 5.937 -4.213 1.00 96.62 180 ALA A O 1
ATOM 1402 N N . LEU A 1 181 ? 1.121 7.819 -4.863 1.00 96.94 181 LEU A N 1
ATOM 1403 C CA . LEU A 1 181 ? 1.985 7.972 -3.701 1.00 96.94 181 LEU A CA 1
ATOM 1404 C C . LEU A 1 181 ? 1.306 8.953 -2.745 1.00 96.94 181 LEU A C 1
ATOM 1406 O O . LEU A 1 181 ? 0.914 10.038 -3.164 1.00 96.94 181 LEU A O 1
ATOM 1410 N N . THR A 1 182 ? 1.166 8.587 -1.480 1.00 95.19 182 THR A N 1
ATOM 1411 C CA . THR A 1 182 ? 0.465 9.402 -0.479 1.00 95.19 182 THR A CA 1
ATOM 1412 C C . THR A 1 182 ? 1.218 9.377 0.834 1.00 95.19 182 THR A C 1
ATOM 1414 O O . THR A 1 182 ? 1.687 8.309 1.235 1.00 95.19 182 THR A O 1
ATOM 1417 N N . LEU A 1 183 ? 1.298 10.515 1.522 1.00 91.81 183 LEU A N 1
ATOM 1418 C CA . LEU A 1 183 ? 1.838 10.566 2.880 1.00 91.81 183 LEU A CA 1
ATOM 1419 C C . LEU A 1 183 ? 1.172 9.526 3.778 1.00 91.81 183 LEU A C 1
ATOM 1421 O O . LEU A 1 183 ? -0.043 9.318 3.725 1.00 91.81 183 LEU A O 1
ATOM 1425 N N . PHE A 1 184 ? 1.994 8.891 4.601 1.00 90.19 184 PHE A N 1
ATOM 1426 C CA . PHE A 1 184 ? 1.569 8.001 5.660 1.00 90.19 184 PHE A CA 1
ATOM 1427 C C . PHE A 1 184 ? 1.955 8.630 6.993 1.00 90.19 184 PHE A C 1
ATOM 1429 O O . PHE A 1 184 ? 3.134 8.838 7.274 1.00 90.19 184 PHE A O 1
ATOM 1436 N N . GLU A 1 185 ? 0.967 8.873 7.840 1.00 87.38 185 GLU A N 1
ATOM 1437 C CA . GLU A 1 185 ? 1.175 9.386 9.189 1.00 87.38 185 GLU A CA 1
ATOM 1438 C C . GLU A 1 185 ? 0.576 8.408 10.191 1.00 87.38 185 GLU A C 1
ATOM 1440 O O . GLU A 1 185 ? -0.589 8.021 10.089 1.00 87.38 185 GLU A O 1
ATOM 1445 N N . GLU A 1 186 ? 1.365 8.020 11.187 1.00 84.81 186 GLU A N 1
ATOM 1446 C CA . GLU A 1 186 ? 0.857 7.283 12.337 1.00 84.81 186 GLU A CA 1
ATOM 1447 C C . GLU A 1 186 ? 0.601 8.271 13.476 1.00 84.81 186 GLU A C 1
ATOM 1449 O O . GLU A 1 186 ? 1.511 8.949 13.948 1.00 84.81 186 GLU A O 1
ATOM 1454 N N . ILE A 1 187 ? -0.654 8.367 13.903 1.00 88.75 187 ILE A N 1
ATOM 1455 C CA . ILE A 1 187 ? -1.096 9.228 14.994 1.00 88.75 187 ILE A CA 1
ATOM 1456 C C . ILE A 1 187 ? -1.370 8.316 16.184 1.00 88.75 187 ILE A C 1
ATOM 1458 O O . ILE A 1 187 ? -2.279 7.478 16.157 1.00 88.75 187 ILE A O 1
ATOM 1462 N N . LEU A 1 188 ? -0.558 8.474 17.222 1.00 86.38 188 LEU A N 1
ATOM 1463 C CA . LEU A 1 188 ? -0.671 7.703 18.451 1.00 86.38 188 LEU A CA 1
ATOM 1464 C C . LEU A 1 188 ? -1.619 8.398 19.440 1.00 86.38 188 LEU A C 1
ATOM 1466 O O . LEU A 1 188 ? -1.658 9.630 19.486 1.00 86.38 188 LEU A O 1
ATOM 1470 N N . PRO A 1 189 ? -2.380 7.628 20.230 1.00 86.38 189 PRO A N 1
ATOM 1471 C CA . PRO A 1 189 ? -3.123 8.166 21.365 1.00 86.38 189 PRO A CA 1
ATOM 1472 C C . PRO A 1 189 ? -2.178 8.595 22.501 1.00 86.38 189 PRO A C 1
ATOM 1474 O O . PRO A 1 189 ? -1.029 8.157 22.554 1.00 86.38 189 PRO A O 1
ATOM 1477 N N . GLU A 1 190 ? -2.666 9.410 23.446 1.00 85.81 190 GLU A N 1
ATOM 1478 C CA . GLU A 1 190 ? -1.877 9.856 24.614 1.00 85.81 190 GLU A CA 1
ATOM 1479 C C . GLU A 1 190 ? -1.369 8.690 25.475 1.00 85.81 190 GLU A C 1
ATOM 1481 O O . GLU A 1 190 ? -0.282 8.747 26.050 1.00 85.81 190 GLU A O 1
ATOM 1486 N N . LYS A 1 191 ? -2.169 7.625 25.563 1.00 88.25 191 LYS A N 1
ATOM 1487 C CA . LYS A 1 191 ? -1.870 6.388 26.286 1.00 88.25 191 LYS A CA 1
ATOM 1488 C C . LYS A 1 191 ? -2.056 5.214 25.338 1.00 88.25 191 LYS A C 1
ATOM 1490 O O . LYS A 1 191 ? -2.975 5.232 24.533 1.00 88.25 191 LYS A O 1
ATOM 1495 N N . THR A 1 192 ? -1.223 4.187 25.444 1.00 87.75 192 THR A N 1
ATOM 1496 C CA . THR A 1 192 ? -1.286 3.007 24.570 1.00 87.75 192 THR A CA 1
ATOM 1497 C C . THR A 1 192 ? -1.602 1.770 25.398 1.00 87.75 192 THR A C 1
ATOM 1499 O O . THR A 1 192 ? -0.961 1.533 26.420 1.00 87.75 192 THR A O 1
ATOM 1502 N N . ARG A 1 193 ? -2.607 0.989 24.995 1.00 87.69 193 ARG A N 1
ATOM 1503 C CA . ARG A 1 193 ? -3.027 -0.242 25.675 1.00 87.69 193 ARG A CA 1
ATOM 1504 C C . ARG A 1 193 ? -3.388 -1.303 24.646 1.00 87.69 193 ARG A C 1
ATOM 1506 O O . ARG A 1 193 ? -4.078 -1.009 23.677 1.00 87.69 193 ARG A O 1
ATOM 1513 N N . ALA A 1 194 ? -2.954 -2.541 24.866 1.00 89.50 194 ALA A N 1
ATOM 1514 C CA . ALA A 1 194 ? -3.425 -3.650 24.045 1.00 89.50 194 ALA A CA 1
ATOM 1515 C C . ALA A 1 194 ? -4.921 -3.861 24.289 1.00 89.50 194 ALA A C 1
ATOM 1517 O O . ALA A 1 194 ? -5.353 -3.954 25.434 1.00 89.50 194 ALA A O 1
ATOM 1518 N N . LEU A 1 195 ? -5.699 -3.969 23.215 1.00 90.75 195 LEU A N 1
ATOM 1519 C CA . LEU A 1 195 ? -7.081 -4.418 23.314 1.00 90.75 195 LEU A CA 1
ATOM 1520 C C . LEU A 1 195 ? -7.097 -5.942 23.457 1.00 90.75 195 LEU A C 1
ATOM 1522 O O . LEU A 1 195 ? -6.606 -6.651 22.577 1.00 90.75 195 LEU A O 1
ATOM 1526 N N . THR A 1 196 ? -7.675 -6.453 24.539 1.00 91.00 196 THR A N 1
ATOM 1527 C CA . THR A 1 196 ? -7.881 -7.891 24.745 1.00 91.00 196 THR A CA 1
ATOM 1528 C C . THR A 1 196 ? -9.363 -8.247 24.755 1.00 91.00 196 THR A C 1
ATOM 1530 O O . THR A 1 196 ? -10.237 -7.395 24.905 1.00 91.00 196 THR A O 1
ATOM 1533 N N . VAL A 1 197 ? -9.669 -9.543 24.645 1.00 90.25 197 VAL A N 1
ATOM 1534 C CA . VAL A 1 197 ? -11.048 -10.041 24.780 1.00 90.25 197 VAL A CA 1
ATOM 1535 C C . VAL A 1 197 ? -11.637 -9.679 26.149 1.00 90.25 197 VAL A C 1
ATOM 1537 O O . VAL A 1 197 ? -12.829 -9.398 26.241 1.00 90.25 197 VAL A O 1
ATOM 1540 N N . VAL A 1 198 ? -10.812 -9.639 27.204 1.00 91.06 198 VAL A N 1
ATOM 1541 C CA . VAL A 1 198 ? -11.256 -9.226 28.543 1.00 91.06 198 VAL A CA 1
ATOM 1542 C C . VAL A 1 198 ? -11.650 -7.753 28.531 1.00 91.06 198 VAL A C 1
ATOM 1544 O O . VAL A 1 198 ? -12.748 -7.430 28.978 1.00 91.06 198 VAL A O 1
ATOM 1547 N N . ASP A 1 199 ? -10.832 -6.881 27.942 1.00 90.94 199 ASP A N 1
ATOM 1548 C CA . ASP A 1 199 ? -11.146 -5.451 27.842 1.00 90.94 199 ASP A CA 1
ATOM 1549 C C . ASP A 1 199 ? -12.467 -5.216 27.106 1.00 90.94 199 ASP A C 1
ATOM 1551 O O . ASP A 1 199 ? -13.293 -4.433 27.568 1.00 90.94 199 ASP A O 1
ATOM 1555 N N . VAL A 1 200 ? -12.740 -5.971 26.032 1.00 92.31 200 VAL A N 1
ATOM 1556 C CA . VAL A 1 200 ? -14.020 -5.893 25.305 1.00 92.31 200 VAL A CA 1
ATOM 1557 C C . VAL A 1 200 ? -15.220 -6.158 26.218 1.00 92.31 200 VAL A C 1
ATOM 1559 O O . VAL A 1 200 ? -16.242 -5.489 26.090 1.00 92.31 200 VAL A O 1
ATOM 1562 N N . THR A 1 201 ? -15.116 -7.088 27.171 1.00 91.31 201 THR A N 1
ATOM 1563 C CA . THR A 1 201 ? -16.215 -7.352 28.123 1.00 91.31 201 THR A CA 1
ATOM 1564 C C . THR A 1 201 ? -16.435 -6.219 29.124 1.00 91.31 201 THR A C 1
ATOM 1566 O O . THR A 1 201 ? -17.558 -6.028 29.595 1.00 91.31 201 THR A O 1
ATOM 1569 N N . LEU A 1 202 ? -15.386 -5.450 29.417 1.00 92.62 202 LEU A N 1
ATOM 1570 C CA . LEU A 1 202 ? -15.408 -4.332 30.358 1.00 92.62 202 LEU A CA 1
ATOM 1571 C C . LEU A 1 202 ? -15.815 -3.007 29.699 1.00 92.62 202 LEU A C 1
ATOM 1573 O O . LEU A 1 202 ? -16.225 -2.082 30.399 1.00 92.62 202 LEU A O 1
ATOM 1577 N N . LEU A 1 203 ? -15.739 -2.913 28.370 1.00 93.44 203 LEU A N 1
ATOM 1578 C CA . LEU A 1 203 ? -16.158 -1.731 27.623 1.00 93.44 203 LEU A CA 1
ATOM 1579 C C . LEU A 1 203 ? -17.677 -1.475 27.729 1.00 93.44 203 LEU A C 1
ATOM 1581 O O . LEU A 1 203 ? -18.460 -2.423 27.899 1.00 93.44 203 LEU A O 1
ATOM 1585 N N . PRO A 1 204 ? -18.114 -0.210 27.567 1.00 93.94 204 PRO A N 1
ATOM 1586 C CA . PRO A 1 204 ? -19.513 0.137 27.324 1.00 93.94 204 PRO A CA 1
ATOM 1587 C C . PRO A 1 204 ? -20.104 -0.683 26.175 1.00 93.94 204 PRO A C 1
ATOM 1589 O O . PRO A 1 204 ? -19.421 -0.923 25.180 1.00 93.94 204 PRO A O 1
ATOM 1592 N N . GLU A 1 205 ? -21.372 -1.090 26.294 1.00 89.25 205 GLU A N 1
ATOM 1593 C CA . GLU A 1 205 ? -22.062 -1.954 25.318 1.00 89.25 205 GLU A CA 1
ATOM 1594 C C . GLU A 1 205 ? -21.951 -1.430 23.878 1.00 89.25 205 GLU A C 1
ATOM 1596 O O . GLU A 1 205 ? -21.717 -2.193 22.939 1.00 89.25 205 GLU A O 1
ATOM 1601 N N . GLU A 1 206 ? -22.030 -0.111 23.730 1.00 89.25 206 GLU A N 1
ATOM 1602 C CA . GLU A 1 206 ? -21.910 0.612 22.468 1.00 89.25 206 GLU A CA 1
ATOM 1603 C C . GLU A 1 206 ? -20.579 0.321 21.757 1.00 89.25 206 GLU A C 1
ATOM 1605 O O . GLU A 1 206 ? -20.581 0.089 20.549 1.00 89.25 206 GLU A O 1
ATOM 1610 N N . LEU A 1 207 ? -19.469 0.218 22.497 1.00 94.00 207 LEU A N 1
ATOM 1611 C CA . LEU A 1 207 ? -18.124 0.008 21.949 1.00 94.00 207 LEU A CA 1
ATOM 1612 C C . LEU A 1 207 ? -17.769 -1.463 21.726 1.00 94.00 207 LEU A C 1
ATOM 1614 O O . LEU A 1 207 ? -16.839 -1.756 20.974 1.00 94.00 207 LEU A O 1
ATOM 1618 N N . ARG A 1 208 ? -18.475 -2.405 22.367 1.00 94.19 208 ARG A N 1
ATOM 1619 C CA . ARG A 1 208 ? -18.091 -3.830 22.348 1.00 94.19 208 ARG A CA 1
ATOM 1620 C C . ARG A 1 208 ? -18.072 -4.416 20.943 1.00 94.19 208 ARG A C 1
ATOM 1622 O O . ARG A 1 208 ? -17.165 -5.174 20.612 1.00 94.19 208 ARG A O 1
ATOM 1629 N N . TYR A 1 209 ? -19.055 -4.055 20.122 1.00 92.38 209 TYR A N 1
ATOM 1630 C CA . TYR A 1 209 ? -19.180 -4.560 18.754 1.00 92.38 209 TYR A CA 1
ATOM 1631 C C . TYR A 1 209 ? -18.049 -4.047 17.857 1.00 92.38 209 TYR A C 1
ATOM 1633 O O . TYR A 1 209 ? -17.387 -4.844 17.194 1.00 92.38 209 TYR A O 1
ATOM 1641 N N . THR A 1 210 ? -17.765 -2.744 17.911 1.00 95.75 210 THR A N 1
ATOM 1642 C CA . THR A 1 210 ? -16.644 -2.108 17.206 1.00 95.75 210 THR A CA 1
ATOM 1643 C C . THR A 1 210 ? -15.305 -2.697 17.653 1.00 95.75 210 THR A C 1
ATOM 1645 O O . THR A 1 210 ? -14.482 -3.080 16.824 1.00 95.75 210 THR A O 1
ATOM 1648 N N . ALA A 1 211 ? -15.094 -2.843 18.964 1.00 94.62 211 ALA A N 1
ATOM 1649 C CA . ALA A 1 211 ? -13.872 -3.405 19.532 1.00 94.62 211 ALA A CA 1
ATOM 1650 C C . ALA A 1 211 ? -13.672 -4.879 19.132 1.00 94.62 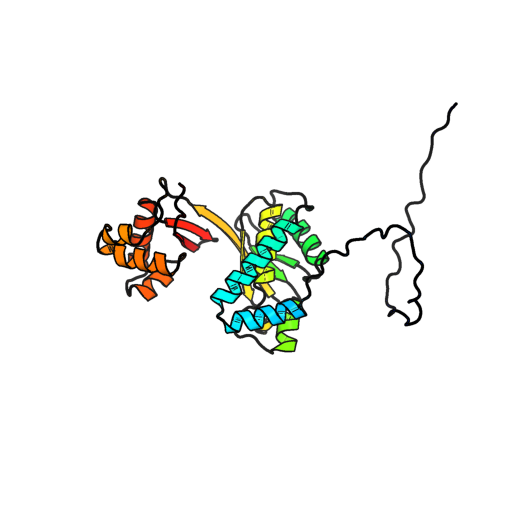211 ALA A C 1
ATOM 1652 O O . ALA A 1 211 ? -12.574 -5.278 18.744 1.00 94.62 211 ALA A O 1
ATOM 1653 N N . GLY A 1 212 ? -14.742 -5.680 19.150 1.00 92.75 212 GLY A N 1
ATOM 1654 C CA . GLY A 1 212 ? -14.721 -7.059 18.663 1.00 92.75 212 GLY A CA 1
ATOM 1655 C C . GLY A 1 212 ? -14.386 -7.154 17.171 1.00 92.75 212 GLY A C 1
ATOM 1656 O O . GLY A 1 212 ? -13.550 -7.967 16.782 1.00 92.75 212 GLY A O 1
ATOM 1657 N N . ALA A 1 213 ? -14.972 -6.289 16.338 1.00 92.56 213 ALA A N 1
ATOM 1658 C CA . ALA A 1 213 ? -14.649 -6.212 14.914 1.00 92.56 213 ALA A CA 1
ATOM 1659 C C . ALA A 1 213 ? -13.177 -5.828 14.678 1.00 92.56 213 ALA A C 1
ATOM 1661 O O . ALA A 1 213 ? -12.496 -6.462 13.871 1.00 92.56 213 ALA A O 1
ATOM 1662 N N . MET A 1 214 ? -12.652 -4.868 15.442 1.00 93.88 214 MET A N 1
ATOM 1663 C CA . MET A 1 214 ? -11.239 -4.485 15.395 1.00 93.88 214 MET A CA 1
ATOM 1664 C C . MET A 1 214 ? -10.296 -5.623 15.800 1.00 93.88 214 MET A C 1
ATOM 1666 O O . MET A 1 214 ? -9.262 -5.789 15.159 1.00 93.88 214 MET A O 1
ATOM 1670 N N . LEU A 1 215 ? -10.640 -6.445 16.799 1.00 91.06 215 LEU A N 1
ATOM 1671 C CA . LEU A 1 215 ? -9.849 -7.635 17.147 1.00 91.06 215 LEU A CA 1
ATOM 1672 C C . LEU A 1 215 ? -9.787 -8.658 16.007 1.00 91.06 215 LEU A C 1
ATOM 1674 O O . LEU A 1 215 ? -8.767 -9.323 15.839 1.00 91.06 215 LEU A O 1
ATOM 1678 N N . MET A 1 216 ? -10.857 -8.780 15.219 1.00 86.88 216 MET A N 1
ATOM 1679 C CA . MET A 1 216 ? -10.892 -9.687 14.070 1.00 86.88 216 MET A CA 1
ATOM 1680 C C . MET A 1 216 ? -10.107 -9.147 12.871 1.00 86.88 216 MET A C 1
ATOM 1682 O O . MET A 1 216 ? -9.416 -9.910 12.199 1.00 86.88 216 MET A O 1
ATOM 1686 N N . LEU A 1 217 ? -10.225 -7.848 12.585 1.00 86.81 217 LEU A N 1
ATOM 1687 C CA . LEU A 1 217 ? -9.620 -7.233 11.401 1.00 86.81 217 LEU A CA 1
ATOM 1688 C C . LEU A 1 217 ? -8.171 -6.777 11.622 1.00 86.81 217 LEU A C 1
ATOM 1690 O O . LEU A 1 217 ? -7.375 -6.764 10.684 1.00 86.81 217 LEU A O 1
ATOM 1694 N N . GLY A 1 218 ? -7.818 -6.378 12.845 1.00 87.25 218 GLY A N 1
ATOM 1695 C CA . GLY A 1 218 ? -6.531 -5.779 13.215 1.00 87.25 218 GLY A CA 1
ATOM 1696 C C . GLY A 1 218 ? -6.342 -4.332 12.735 1.00 87.25 218 GLY A C 1
ATOM 1697 O O . GLY A 1 218 ? -5.745 -3.518 13.444 1.00 87.25 218 GLY A O 1
ATOM 1698 N N . GLU A 1 219 ? -6.868 -4.001 11.557 1.00 89.44 219 GLU A N 1
ATOM 1699 C CA . GLU A 1 219 ? -6.905 -2.668 10.954 1.00 89.44 219 GLU A CA 1
ATOM 1700 C C . GLU A 1 219 ? -8.181 -2.495 10.122 1.00 89.44 219 GLU A C 1
ATOM 1702 O O . GLU A 1 219 ? -8.540 -3.399 9.366 1.00 89.44 219 GLU A O 1
ATOM 1707 N N . ALA A 1 220 ? -8.844 -1.340 10.229 1.00 90.44 220 ALA A N 1
ATOM 1708 C CA . ALA A 1 220 ? -10.045 -1.039 9.453 1.00 90.44 220 ALA A CA 1
ATOM 1709 C C . ALA A 1 220 ? -10.328 0.471 9.330 1.00 90.44 220 ALA A C 1
ATOM 1711 O O . ALA A 1 220 ? -9.936 1.265 10.188 1.00 90.44 220 ALA A O 1
ATOM 1712 N N . ASP A 1 221 ? -11.053 0.862 8.278 1.00 92.75 221 ASP A N 1
ATOM 1713 C CA . ASP A 1 221 ? -11.783 2.137 8.211 1.00 92.75 221 ASP A CA 1
ATOM 1714 C C . ASP A 1 221 ? -13.207 1.989 8.799 1.00 92.75 221 ASP A C 1
ATOM 1716 O O . ASP A 1 221 ? -13.691 0.865 8.985 1.00 92.75 221 ASP A O 1
ATOM 1720 N N . PRO A 1 222 ? -13.905 3.108 9.087 1.00 93.62 222 PRO A N 1
ATOM 1721 C CA . PRO A 1 222 ? -15.278 3.066 9.589 1.00 93.62 222 PRO A CA 1
ATOM 1722 C C . PRO A 1 222 ? -16.263 2.319 8.678 1.00 93.62 222 PRO A C 1
ATOM 1724 O O . PRO A 1 222 ? -17.193 1.690 9.174 1.00 93.62 222 PRO A O 1
ATOM 1727 N N . GLU A 1 223 ? -16.060 2.348 7.358 1.00 92.38 223 GLU A N 1
ATOM 1728 C CA . GLU A 1 223 ? -16.932 1.671 6.388 1.00 92.38 223 GLU A CA 1
ATOM 1729 C C . GLU A 1 223 ? -16.819 0.147 6.515 1.00 92.38 223 GLU A C 1
ATOM 1731 O O . GLU A 1 223 ? -17.822 -0.565 6.556 1.00 92.38 223 GLU A O 1
ATOM 1736 N N . SER A 1 224 ? -15.595 -0.360 6.650 1.00 90.19 224 SER A N 1
ATOM 1737 C CA . SER A 1 224 ? -15.306 -1.784 6.815 1.00 90.19 224 SER A CA 1
ATOM 1738 C C . SER A 1 224 ? -15.875 -2.334 8.123 1.00 90.19 224 SER A C 1
ATOM 1740 O O . SER A 1 224 ? -16.394 -3.451 8.151 1.00 90.19 224 SER A O 1
ATOM 1742 N N . ILE A 1 225 ? -15.816 -1.551 9.205 1.00 92.50 225 ILE A N 1
ATOM 1743 C CA . ILE A 1 225 ? -16.423 -1.931 10.485 1.00 92.50 225 ILE A CA 1
ATOM 1744 C C . ILE A 1 225 ? -17.950 -1.902 10.395 1.00 92.50 225 ILE A C 1
ATOM 1746 O O . ILE A 1 225 ? -18.590 -2.848 10.850 1.00 92.50 225 ILE A O 1
ATOM 1750 N N . ALA A 1 226 ? -18.528 -0.882 9.756 1.00 92.81 226 ALA A N 1
ATOM 1751 C CA . ALA A 1 226 ? -19.974 -0.753 9.572 1.00 92.81 226 ALA A CA 1
ATOM 1752 C C . ALA A 1 226 ? -20.589 -1.975 8.868 1.00 92.81 226 ALA A C 1
ATOM 1754 O O . ALA A 1 226 ? -21.676 -2.421 9.233 1.00 92.81 226 ALA A O 1
ATOM 1755 N N . VAL A 1 227 ? -19.872 -2.583 7.916 1.00 91.19 227 VAL A N 1
ATOM 1756 C CA . VAL A 1 227 ? -20.298 -3.836 7.263 1.00 91.19 227 VAL A CA 1
ATOM 1757 C C . VAL A 1 227 ? -20.413 -5.001 8.255 1.00 91.19 227 VAL A C 1
ATOM 1759 O O . VAL A 1 227 ? -21.300 -5.840 8.109 1.00 91.19 227 VAL A O 1
ATOM 1762 N N . ILE A 1 228 ? -19.537 -5.067 9.262 1.00 90.50 228 ILE A N 1
ATOM 1763 C CA . ILE A 1 228 ? -19.529 -6.138 10.270 1.00 90.50 228 ILE A CA 1
ATOM 1764 C C . ILE A 1 228 ? -20.574 -5.882 11.354 1.00 90.50 228 ILE A C 1
ATOM 1766 O O . ILE A 1 228 ? -21.276 -6.805 11.766 1.00 90.50 228 ILE A O 1
ATOM 1770 N N . THR A 1 229 ? -20.663 -4.648 11.847 1.00 91.12 229 THR A N 1
ATOM 1771 C CA . THR A 1 229 ? -21.538 -4.298 12.973 1.00 91.12 229 THR A CA 1
ATOM 1772 C C . THR A 1 229 ? -22.978 -4.031 12.544 1.00 91.12 229 THR A C 1
ATOM 1774 O O . THR A 1 229 ? -23.882 -4.084 13.377 1.00 91.12 229 THR A O 1
ATOM 1777 N N . GLY A 1 230 ? -23.205 -3.743 11.259 1.00 91.44 230 GLY A N 1
ATOM 1778 C CA . GLY A 1 230 ? -24.502 -3.347 10.711 1.00 91.44 230 GLY A CA 1
ATOM 1779 C C . GLY A 1 230 ? -24.926 -1.919 11.075 1.00 91.44 230 GLY A C 1
ATOM 1780 O O . GLY A 1 230 ? -26.078 -1.557 10.833 1.00 91.44 230 GLY A O 1
ATOM 1781 N N . ARG A 1 231 ? -24.034 -1.117 11.673 1.00 93.38 231 ARG A N 1
ATOM 1782 C CA . ARG A 1 231 ? -24.286 0.287 12.039 1.00 93.38 231 ARG A CA 1
ATOM 1783 C C . ARG A 1 231 ? -23.891 1.242 10.917 1.00 93.38 231 ARG A C 1
ATOM 1785 O O . ARG A 1 231 ? -23.301 0.836 9.918 1.00 93.38 231 ARG A O 1
ATOM 1792 N N . SER A 1 232 ? -24.217 2.525 11.064 1.00 95.62 232 SER A N 1
ATOM 1793 C CA . SER A 1 232 ? -23.780 3.531 10.090 1.00 95.62 232 SER A CA 1
ATOM 1794 C C . SER A 1 232 ? -22.270 3.824 10.207 1.00 95.62 232 SER A C 1
ATOM 1796 O O . SER A 1 232 ? -21.724 3.790 11.313 1.00 95.62 232 SER A O 1
ATOM 1798 N N . PRO A 1 233 ? -21.579 4.182 9.104 1.00 93.12 233 PRO A N 1
ATOM 1799 C CA . PRO A 1 233 ? -20.166 4.575 9.155 1.00 93.12 233 PRO A CA 1
ATOM 1800 C C . PRO A 1 233 ? -19.885 5.751 10.104 1.00 93.12 233 PRO A C 1
ATOM 1802 O O . PRO A 1 233 ? -18.824 5.801 10.722 1.00 93.12 233 PRO A O 1
ATOM 1805 N N . ASP A 1 234 ? -20.836 6.677 10.267 1.00 94.12 234 ASP A N 1
ATOM 1806 C CA . ASP A 1 234 ? -20.703 7.816 11.184 1.00 94.12 234 ASP A CA 1
ATOM 1807 C C . ASP A 1 234 ? -20.751 7.396 12.660 1.00 94.12 234 ASP A C 1
ATOM 1809 O O . ASP A 1 234 ? -20.034 7.956 13.492 1.00 94.12 234 ASP A O 1
ATOM 1813 N N . GLU A 1 235 ? -21.580 6.407 13.003 1.00 94.25 235 GLU A N 1
ATOM 1814 C CA . GLU A 1 235 ? -21.617 5.824 14.349 1.00 94.25 235 GLU A CA 1
ATOM 1815 C C . GLU A 1 235 ? -20.341 5.036 14.642 1.00 94.25 235 GLU A C 1
ATOM 1817 O O . GLU A 1 235 ? -19.752 5.200 15.712 1.00 94.25 235 GLU A O 1
ATOM 1822 N N . GLU A 1 236 ? -19.868 4.236 13.683 1.00 95.56 236 GLU A N 1
ATOM 1823 C CA . GLU A 1 236 ? -18.620 3.486 13.845 1.00 95.56 236 GLU A CA 1
ATOM 1824 C C . GLU A 1 236 ? -17.414 4.406 13.956 1.00 95.56 236 GLU A C 1
ATOM 1826 O O . GLU A 1 236 ? -16.544 4.181 14.793 1.00 95.56 236 GLU A O 1
ATOM 1831 N N . LYS A 1 237 ? -17.393 5.509 13.203 1.00 95.44 237 LYS A N 1
ATOM 1832 C CA . LYS A 1 237 ? -16.368 6.540 13.351 1.00 95.44 237 LYS A CA 1
ATOM 1833 C C . LYS A 1 237 ? -16.318 7.076 14.783 1.00 95.44 237 LYS A C 1
ATOM 1835 O O . LYS A 1 237 ? -15.231 7.176 15.340 1.00 95.44 237 LYS A O 1
ATOM 1840 N N . LYS A 1 238 ? -17.463 7.380 15.407 1.00 96.06 238 LYS A N 1
ATOM 1841 C CA . LYS A 1 238 ? -17.503 7.837 16.811 1.00 96.06 238 LYS A CA 1
ATOM 1842 C C . LYS A 1 238 ? -16.971 6.773 17.775 1.00 96.06 238 LYS A C 1
ATOM 1844 O O . LYS A 1 238 ? -16.194 7.100 18.665 1.00 96.06 238 LYS A O 1
ATOM 1849 N N . CYS A 1 239 ? -17.348 5.511 17.576 1.00 95.94 239 CYS A N 1
ATOM 1850 C CA . CYS A 1 239 ? -16.881 4.409 18.419 1.00 95.94 239 CYS A CA 1
ATOM 1851 C C . CYS A 1 239 ? -15.364 4.192 18.285 1.00 95.94 239 CYS A C 1
ATOM 1853 O O . CYS A 1 239 ? -14.668 4.012 19.282 1.00 95.94 239 CYS A O 1
ATOM 1855 N N . LEU A 1 240 ? -14.838 4.243 17.060 1.00 95.62 240 LEU A N 1
ATOM 1856 C CA . LEU A 1 240 ? -13.408 4.121 16.771 1.00 95.62 240 LEU A CA 1
ATOM 1857 C C . LEU A 1 240 ? -12.599 5.288 17.352 1.00 95.62 240 LEU A C 1
ATOM 1859 O O . LEU A 1 240 ? -11.518 5.069 17.893 1.00 95.62 240 LEU A O 1
ATOM 1863 N N . GLU A 1 241 ? -13.129 6.511 17.289 1.00 95.75 241 GLU A N 1
ATOM 1864 C CA . GLU A 1 241 ? -12.544 7.684 17.949 1.00 95.75 241 GLU A CA 1
ATOM 1865 C C . GLU A 1 241 ? -12.453 7.494 19.465 1.00 95.75 241 GLU A C 1
ATOM 1867 O O . GLU A 1 241 ? -11.387 7.683 20.045 1.00 95.75 241 GLU A O 1
ATOM 1872 N N . GLN A 1 242 ? -13.520 7.014 20.101 1.00 95.31 242 GLN A N 1
ATOM 1873 C CA . GLN A 1 242 ? -13.510 6.762 21.539 1.00 95.31 242 GLN A CA 1
ATOM 1874 C C . GLN A 1 242 ? -12.530 5.640 21.927 1.00 95.31 242 GLN A C 1
ATOM 1876 O O . GLN A 1 242 ? -11.804 5.752 22.912 1.00 95.31 242 GLN A O 1
ATOM 1881 N N . LEU A 1 243 ? -12.445 4.563 21.138 1.00 94.50 243 LEU A N 1
ATOM 1882 C CA . LEU A 1 243 ? -11.455 3.501 21.355 1.00 94.50 243 LEU A CA 1
ATOM 1883 C C . LEU A 1 243 ? -10.011 3.988 21.152 1.00 94.50 243 LEU A C 1
ATOM 1885 O O . LEU A 1 243 ? -9.095 3.494 21.815 1.00 94.50 243 LEU A O 1
ATOM 1889 N N . PHE A 1 244 ? -9.799 4.950 20.252 1.00 95.00 244 PHE A N 1
ATOM 1890 C CA . PHE A 1 244 ? -8.525 5.645 20.098 1.00 95.00 244 PHE A CA 1
ATOM 1891 C C . PHE A 1 244 ? -8.200 6.492 21.335 1.00 95.00 244 PHE A C 1
ATOM 1893 O O . PHE A 1 244 ? -7.115 6.346 21.885 1.00 95.00 244 PHE A O 1
ATOM 1900 N N . GLU A 1 245 ? -9.130 7.311 21.828 1.00 93.44 245 GLU A N 1
ATOM 1901 C CA . GLU A 1 245 ? -8.939 8.119 23.046 1.00 93.44 245 GLU A CA 1
ATOM 1902 C C . GLU A 1 245 ? -8.650 7.251 24.284 1.00 93.44 245 GLU A C 1
ATOM 1904 O O . GLU A 1 245 ? -7.815 7.592 25.127 1.00 93.44 245 GLU A O 1
ATOM 1909 N N . GLU A 1 246 ? -9.268 6.071 24.367 1.00 91.69 246 GLU A N 1
ATOM 1910 C CA . GLU A 1 246 ? -8.985 5.089 25.417 1.00 91.69 246 GLU A CA 1
ATOM 1911 C C . GLU A 1 246 ? -7.647 4.353 25.253 1.00 91.69 246 GLU A C 1
ATOM 1913 O O . GLU A 1 246 ? -7.222 3.613 26.146 1.00 91.69 246 GLU A O 1
ATOM 1918 N N . GLY A 1 247 ? -6.937 4.598 24.154 1.00 91.50 247 GLY A N 1
ATOM 1919 C CA . GLY A 1 247 ? -5.588 4.103 23.922 1.00 91.50 247 GLY A CA 1
ATOM 1920 C C . GLY A 1 247 ? -5.499 2.713 23.309 1.00 91.50 247 GLY A C 1
ATOM 1921 O O . GLY A 1 247 ? -4.395 2.191 23.156 1.00 91.50 247 GLY A O 1
ATOM 1922 N N . TYR A 1 248 ? -6.634 2.109 22.955 1.00 93.00 248 TYR A N 1
ATOM 1923 C CA . TYR A 1 248 ? -6.685 0.774 22.356 1.00 93.00 248 TYR A CA 1
ATOM 1924 C C . TYR A 1 248 ? -6.309 0.772 20.879 1.00 93.00 248 TYR A C 1
ATOM 1926 O O . TYR A 1 248 ? -5.862 -0.244 20.341 1.00 93.00 248 TYR A O 1
ATOM 1934 N N . LEU A 1 249 ? -6.519 1.905 20.211 1.00 94.06 249 LEU A N 1
ATOM 1935 C CA . LEU A 1 249 ? -6.280 2.072 18.787 1.00 94.06 249 LEU A CA 1
ATOM 1936 C C . LEU A 1 249 ? -5.257 3.173 18.545 1.00 94.06 249 LEU A C 1
ATOM 1938 O O . LEU A 1 249 ? -5.139 4.123 19.311 1.00 94.06 249 LEU A O 1
ATOM 1942 N N . LYS A 1 250 ? -4.573 3.075 17.413 1.00 93.31 250 LYS A N 1
ATOM 1943 C CA . LYS A 1 250 ? -3.839 4.175 16.792 1.00 93.31 250 LYS A CA 1
ATOM 1944 C C . LYS A 1 250 ? -4.475 4.513 15.453 1.00 93.31 250 LYS A C 1
ATOM 1946 O O . LYS A 1 250 ? -5.063 3.636 14.815 1.00 93.31 250 LYS A O 1
ATOM 1951 N N . LYS A 1 251 ? -4.351 5.766 15.019 1.00 93.19 251 LYS A N 1
ATOM 1952 C CA . LYS A 1 251 ? -4.811 6.169 13.689 1.00 93.19 251 LYS A CA 1
ATOM 1953 C C . LYS A 1 251 ? -3.651 6.115 12.718 1.00 93.19 251 LYS A C 1
ATOM 1955 O O . LYS A 1 251 ? -2.530 6.497 13.034 1.00 93.19 251 LYS A O 1
ATOM 1960 N N . VAL A 1 252 ? -3.948 5.666 11.518 1.00 90.56 252 VAL A N 1
ATOM 1961 C CA . VAL A 1 252 ? -3.037 5.668 10.390 1.00 90.56 252 VAL A CA 1
ATOM 1962 C C . VAL A 1 252 ? -3.697 6.511 9.314 1.00 90.56 252 VAL A C 1
ATOM 1964 O O . VAL A 1 252 ? -4.712 6.117 8.740 1.00 90.56 252 VAL A O 1
ATOM 1967 N N . ARG A 1 253 ? -3.157 7.702 9.071 1.00 89.19 253 ARG A N 1
ATOM 1968 C CA . ARG A 1 253 ? -3.600 8.567 7.984 1.00 89.19 253 ARG A CA 1
ATOM 1969 C C . ARG A 1 253 ? -2.812 8.221 6.727 1.00 89.19 253 ARG A C 1
ATOM 1971 O O . ARG A 1 253 ? -1.587 8.205 6.747 1.00 89.19 253 ARG A O 1
ATOM 1978 N N . ILE A 1 254 ? -3.526 7.955 5.639 1.00 86.88 254 ILE A N 1
ATOM 1979 C CA . ILE A 1 254 ? -2.968 7.707 4.309 1.00 86.88 254 ILE A CA 1
ATOM 1980 C C . ILE A 1 254 ? -3.602 8.722 3.358 1.00 86.88 254 ILE A C 1
ATOM 1982 O O . ILE A 1 254 ? -4.750 8.554 2.937 1.00 86.88 254 ILE A O 1
ATOM 1986 N N . GLY A 1 255 ? -2.885 9.809 3.067 1.00 86.56 255 GLY A N 1
ATOM 1987 C CA . GLY A 1 255 ? -3.467 10.976 2.398 1.00 86.56 255 GLY A CA 1
ATOM 1988 C C . GLY A 1 255 ? -4.657 11.535 3.192 1.00 86.56 255 GLY A C 1
ATOM 1989 O O . GLY A 1 255 ? -4.514 11.906 4.353 1.00 86.56 255 GLY A O 1
ATOM 1990 N N . GLU A 1 256 ? -5.847 11.564 2.589 1.00 82.62 256 GLU A N 1
ATOM 1991 C CA . GLU A 1 256 ? -7.080 12.033 3.248 1.00 82.62 256 GLU A CA 1
ATOM 1992 C C . GLU A 1 256 ? -7.812 10.938 4.044 1.00 82.62 256 GLU A C 1
ATOM 1994 O O . GLU A 1 256 ? -8.718 11.227 4.828 1.00 82.62 256 GLU A O 1
ATOM 1999 N N . ARG A 1 257 ? -7.434 9.666 3.862 1.00 85.62 257 ARG A N 1
ATOM 2000 C CA . ARG A 1 257 ? -8.103 8.526 4.502 1.00 85.62 257 ARG A CA 1
ATOM 2001 C C . ARG A 1 257 ? -7.530 8.282 5.893 1.00 85.62 257 ARG A C 1
ATOM 2003 O O . ARG A 1 257 ? -6.320 8.355 6.087 1.00 85.62 257 ARG A O 1
ATOM 2010 N N . ILE A 1 258 ? -8.393 7.932 6.846 1.00 90.69 258 ILE A N 1
ATOM 2011 C CA . ILE A 1 258 ? -8.003 7.544 8.208 1.00 90.69 258 ILE A CA 1
ATOM 2012 C C . ILE A 1 258 ? -8.405 6.090 8.436 1.00 90.69 258 ILE A C 1
ATOM 2014 O O . ILE A 1 258 ? -9.576 5.733 8.319 1.00 90.69 258 ILE A O 1
ATOM 2018 N N . LEU A 1 259 ? -7.417 5.273 8.779 1.00 91.75 259 LEU A N 1
ATOM 2019 C CA . LEU A 1 259 ? -7.575 3.902 9.244 1.00 91.75 259 LEU A CA 1
ATOM 2020 C C . LEU A 1 259 ? -7.319 3.853 10.747 1.00 91.75 259 LEU A C 1
ATOM 2022 O O . LEU A 1 259 ? -6.513 4.621 11.272 1.00 91.75 259 LEU A O 1
ATOM 2026 N N . TYR A 1 260 ? -7.963 2.919 11.431 1.00 93.81 260 TYR A N 1
ATOM 2027 C CA . TYR A 1 260 ? -7.674 2.599 12.821 1.00 93.81 260 TYR A CA 1
ATOM 2028 C C . TYR A 1 260 ? -6.988 1.244 12.863 1.00 93.81 260 TYR A C 1
ATOM 2030 O O . TYR A 1 260 ? -7.413 0.304 12.193 1.00 93.81 260 TYR A O 1
ATOM 2038 N N . ARG A 1 261 ? -5.925 1.135 13.654 1.00 92.69 261 ARG A N 1
ATOM 2039 C CA . ARG A 1 261 ? -5.177 -0.104 13.868 1.00 92.69 261 ARG A CA 1
ATOM 2040 C C . ARG A 1 261 ? -5.114 -0.390 15.357 1.00 92.69 261 ARG A C 1
ATOM 2042 O O . ARG A 1 261 ? -5.005 0.543 16.151 1.00 92.69 261 ARG A O 1
ATOM 2049 N N . LEU A 1 262 ? -5.150 -1.667 15.731 1.00 90.69 262 LEU A N 1
ATOM 2050 C CA . LEU A 1 262 ? -4.892 -2.065 17.113 1.00 90.69 262 LEU A CA 1
ATOM 2051 C C . LEU A 1 262 ? -3.541 -1.511 17.564 1.00 90.69 262 LEU A C 1
ATOM 2053 O O . LEU A 1 262 ? -2.521 -1.664 16.879 1.00 90.69 262 LEU A O 1
ATOM 2057 N N . ALA A 1 263 ? -3.539 -0.860 18.719 1.00 85.25 263 ALA A N 1
ATOM 2058 C CA . ALA A 1 263 ? -2.305 -0.482 19.357 1.00 85.25 263 ALA A CA 1
ATOM 2059 C C . ALA A 1 263 ? -1.657 -1.762 19.907 1.00 85.25 263 ALA A C 1
ATOM 2061 O O . ALA A 1 263 ? -2.260 -2.499 20.688 1.00 85.25 263 ALA A O 1
ATOM 2062 N N . LEU A 1 264 ? -0.444 -2.076 19.448 1.00 71.69 264 LEU A N 1
ATOM 2063 C CA . LEU A 1 264 ? 0.336 -3.144 20.066 1.00 71.69 264 LEU A CA 1
ATOM 2064 C C . LEU A 1 264 ? 0.671 -2.655 21.474 1.00 71.69 264 LEU A C 1
ATOM 2066 O O . LEU A 1 264 ? 1.266 -1.587 21.613 1.00 71.69 264 LEU A O 1
ATOM 2070 N N . GLY A 1 265 ? 0.227 -3.382 22.501 1.00 52.84 265 GLY A N 1
ATOM 2071 C CA . GLY A 1 265 ? 0.586 -3.057 23.877 1.00 52.84 265 GLY A CA 1
ATOM 2072 C C . GLY A 1 265 ? 2.103 -3.029 23.992 1.00 52.84 265 GLY A C 1
ATOM 2073 O O . GLY A 1 265 ? 2.755 -4.030 23.701 1.00 52.84 265 GLY A O 1
ATOM 2074 N N . GLY A 1 266 ? 2.648 -1.868 24.340 1.00 39.97 266 GLY A N 1
ATOM 2075 C CA . GLY A 1 266 ? 3.988 -1.803 24.892 1.00 39.97 266 GLY A CA 1
ATOM 2076 C C . GLY A 1 266 ? 3.906 -2.306 26.324 1.00 39.97 266 GLY A C 1
ATOM 2077 O O . GLY A 1 266 ? 3.092 -1.789 27.093 1.00 39.97 266 GLY A O 1
ATOM 2078 N N . ASP A 1 267 ? 4.695 -3.331 26.631 1.00 32.06 267 ASP A N 1
ATOM 2079 C CA . ASP A 1 267 ? 5.120 -3.592 28.007 1.00 32.06 267 ASP A CA 1
ATOM 2080 C C . ASP A 1 267 ? 5.899 -2.381 28.554 1.00 32.06 267 ASP A C 1
ATOM 2082 O O . ASP A 1 267 ? 6.687 -1.780 27.778 1.00 32.06 267 ASP A O 1
#

pLDDT: mean 82.38, std 22.61, range [23.39, 98.0]

Secondary structure (DSSP, 8-state):
--------------S-----PPPTT-------S------------HHHHHHHHHHHHHH-HHHHHHHHHHHHHHHHHHHGGGSPP-SSHHHHHHHHHHHHHHTT--EEEEEEEETTEEEEEEET-HHHHHHHHHH---SS---HHHHHHHHHHHHHHHSS-EEEEEEE-GGGT-SSEEEEEEEEEEE--SS-----HHHHHHS-HHHHHHHHHHHHHSEE-HHHHHHHH-S-HHHHHHHHHHHHHTTSEEEEEETTEEEEEEPPPP-

Radius of gyration: 24.62 Å; chains: 1; bounding box: 90×42×60 Å